Protein AF-A0AAD3YD56-F1 (afdb_monomer)

Structure (mmCIF, N/CA/C/O backbone):
data_AF-A0AAD3YD56-F1
#
_entry.id   AF-A0AAD3YD56-F1
#
loop_
_atom_site.group_PDB
_atom_site.id
_atom_site.type_symbol
_atom_site.label_atom_id
_atom_site.label_alt_id
_atom_site.label_comp_id
_atom_site.label_asym_id
_atom_site.label_entity_id
_atom_site.label_seq_id
_atom_site.pdbx_PDB_ins_code
_atom_site.Cartn_x
_atom_site.Cartn_y
_atom_site.Cartn_z
_atom_site.occupancy
_atom_site.B_iso_or_equiv
_atom_site.auth_seq_id
_atom_site.auth_comp_id
_atom_site.auth_asym_id
_atom_site.auth_atom_id
_atom_site.pdbx_PDB_model_num
ATOM 1 N N . MET A 1 1 ? -29.564 14.381 -12.332 1.00 45.47 1 MET A N 1
ATOM 2 C CA . MET A 1 1 ? -29.810 13.157 -13.102 1.00 45.47 1 MET A CA 1
ATOM 3 C C . MET A 1 1 ? -31.179 12.605 -12.754 1.00 45.47 1 MET A C 1
ATOM 5 O O . MET A 1 1 ? -31.444 12.421 -11.579 1.00 45.47 1 MET A O 1
ATOM 9 N N . SER A 1 2 ? -32.030 12.359 -13.747 1.00 40.69 2 SER A N 1
ATOM 10 C CA . SER A 1 2 ? -33.334 11.713 -13.554 1.00 40.69 2 SER A CA 1
ATOM 11 C C . SER A 1 2 ? -33.190 10.204 -13.751 1.00 40.69 2 SER A C 1
ATOM 13 O O . SER A 1 2 ? -32.619 9.793 -14.760 1.00 40.69 2 SER A O 1
ATOM 15 N N . THR A 1 3 ? -33.679 9.390 -12.820 1.00 43.38 3 THR A N 1
ATOM 16 C CA . THR A 1 3 ? -33.704 7.925 -12.940 1.00 43.38 3 THR A CA 1
ATOM 17 C C . THR A 1 3 ? -35.115 7.419 -13.183 1.00 43.38 3 THR A C 1
ATOM 19 O O . THR A 1 3 ? -36.080 8.052 -12.756 1.00 43.38 3 THR A O 1
ATOM 22 N N . GLY A 1 4 ? -35.240 6.302 -13.899 1.00 49.03 4 GLY A N 1
ATOM 23 C CA . GLY A 1 4 ? -36.523 5.732 -14.308 1.00 49.03 4 GLY A CA 1
ATOM 24 C C . GLY A 1 4 ? -36.733 4.309 -13.798 1.00 49.03 4 GLY A C 1
ATOM 25 O O . GLY A 1 4 ? -35.785 3.632 -13.398 1.00 49.03 4 GLY A O 1
ATOM 26 N N . SER A 1 5 ? -37.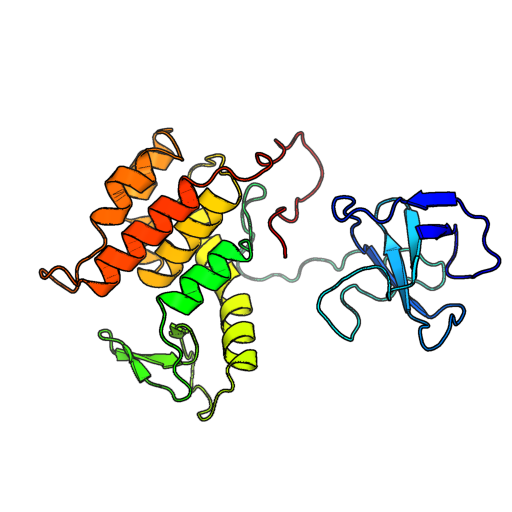983 3.844 -13.834 1.00 51.75 5 SER A N 1
ATOM 27 C CA . SER A 1 5 ? -38.363 2.471 -13.462 1.00 51.75 5 SER A CA 1
ATOM 28 C C . SER A 1 5 ? -37.944 1.406 -14.488 1.00 51.75 5 SER A C 1
ATOM 30 O O . SER A 1 5 ? -38.037 0.213 -14.205 1.00 51.75 5 SER A O 1
ATOM 32 N N . GLY A 1 6 ? -37.465 1.817 -15.667 1.00 50.84 6 GLY A N 1
ATOM 33 C CA . GLY A 1 6 ? -37.013 0.927 -16.738 1.00 50.84 6 GLY A CA 1
ATOM 34 C C . GLY A 1 6 ? -35.920 1.560 -17.608 1.00 50.84 6 GLY A C 1
ATOM 35 O O . GLY A 1 6 ? -35.709 2.772 -17.534 1.00 50.84 6 GLY A O 1
ATOM 36 N N . PRO A 1 7 ? -35.244 0.778 -18.472 1.00 57.72 7 PRO A N 1
ATOM 37 C CA . PRO A 1 7 ? -34.185 1.258 -19.367 1.00 57.72 7 PRO A CA 1
ATOM 38 C C . PRO A 1 7 ? -34.762 1.989 -20.599 1.00 57.72 7 PRO A C 1
ATOM 40 O O . PRO A 1 7 ? -34.418 1.696 -21.746 1.00 57.72 7 PRO A O 1
ATOM 43 N N . SER A 1 8 ? -35.702 2.911 -20.365 1.00 58.38 8 SER A N 1
ATOM 44 C CA . SER A 1 8 ? -36.430 3.653 -21.396 1.00 58.38 8 SER A CA 1
ATOM 45 C C . SER A 1 8 ? -36.615 5.117 -21.017 1.00 58.38 8 SER A C 1
ATOM 47 O O . SER A 1 8 ? -36.942 5.441 -19.874 1.00 58.38 8 SER A O 1
ATOM 49 N N . ILE A 1 9 ? -36.513 6.004 -22.008 1.00 50.06 9 ILE A N 1
ATOM 50 C CA . ILE A 1 9 ? -36.772 7.445 -21.846 1.00 50.06 9 ILE A CA 1
ATOM 51 C C . ILE A 1 9 ? -38.256 7.774 -21.638 1.00 50.06 9 ILE A C 1
ATOM 53 O O . ILE A 1 9 ? -38.591 8.904 -21.297 1.00 50.06 9 ILE A O 1
ATOM 57 N N . LYS A 1 10 ? -39.147 6.796 -21.854 1.00 52.53 10 LYS A N 1
ATOM 58 C CA . LYS A 1 10 ? -40.591 6.910 -21.600 1.00 52.53 10 LYS A CA 1
ATOM 59 C C . LYS A 1 10 ? -40.981 6.460 -20.191 1.00 52.53 10 LYS A C 1
ATOM 61 O O . LYS A 1 10 ? -42.145 6.582 -19.820 1.00 52.53 10 LYS A O 1
ATOM 66 N N . SER A 1 11 ? -40.037 5.907 -19.424 1.00 54.25 11 SER A N 1
ATOM 67 C CA . SER A 1 11 ? -40.289 5.515 -18.038 1.00 54.25 11 SER A CA 1
ATOM 68 C C . SER A 1 11 ? -40.435 6.755 -17.149 1.00 54.25 11 SER A C 1
ATOM 70 O O . SER A 1 11 ? -39.762 7.766 -17.354 1.00 54.25 11 SER A O 1
ATOM 72 N N . GLY A 1 12 ? -41.360 6.700 -16.186 1.00 44.50 12 GLY A N 1
ATOM 73 C CA . GLY A 1 12 ? -41.590 7.803 -15.254 1.00 44.50 12 GLY A CA 1
ATOM 74 C C . GLY A 1 12 ? -40.328 8.106 -14.448 1.00 44.50 12 GLY A C 1
ATOM 75 O O . GLY A 1 12 ? -39.642 7.185 -14.005 1.00 44.50 12 GLY A O 1
ATOM 76 N N . VAL A 1 13 ? -40.019 9.393 -14.264 1.00 44.69 13 VAL A N 1
ATOM 77 C CA . VAL A 1 13 ? -38.886 9.822 -13.436 1.00 44.69 13 VAL A CA 1
ATOM 78 C C . VAL A 1 13 ? -39.184 9.461 -11.982 1.00 44.69 13 VAL A C 1
ATOM 80 O O . VAL A 1 13 ? -40.039 10.071 -11.349 1.00 44.69 13 VAL A O 1
ATOM 83 N N . MET A 1 14 ? -38.477 8.460 -11.469 1.00 42.53 14 MET A N 1
ATOM 84 C CA . MET A 1 14 ? -38.614 7.942 -10.109 1.00 42.53 14 MET A CA 1
ATOM 85 C C . MET A 1 14 ? -37.803 8.766 -9.106 1.00 42.53 14 MET A C 1
ATOM 87 O O . MET A 1 14 ? -38.208 8.917 -7.955 1.00 42.53 14 MET A O 1
ATOM 91 N N . ARG A 1 15 ? -36.654 9.312 -9.529 1.00 46.06 15 ARG A N 1
ATOM 92 C CA . ARG A 1 15 ? -35.781 10.113 -8.662 1.00 46.06 15 ARG A CA 1
ATOM 93 C C . ARG A 1 15 ? -34.968 11.132 -9.446 1.00 46.06 15 ARG A C 1
ATOM 95 O O . ARG A 1 15 ? -34.576 10.876 -10.581 1.00 46.06 15 ARG A O 1
ATOM 102 N N . GLN A 1 16 ? -34.686 12.278 -8.829 1.00 38.91 16 GLN A N 1
ATOM 103 C CA . GLN A 1 16 ? -33.738 13.263 -9.346 1.00 38.91 16 GLN A CA 1
ATOM 104 C C . GLN A 1 16 ? -32.550 13.400 -8.394 1.00 38.91 16 GLN A C 1
ATOM 106 O O . GLN A 1 16 ? -32.701 13.768 -7.235 1.00 38.91 16 GLN A O 1
ATOM 111 N N . TYR A 1 17 ? -31.361 13.116 -8.906 1.00 40.69 17 TYR A N 1
ATOM 112 C CA . TYR A 1 17 ? -30.086 13.320 -8.232 1.00 40.69 17 TYR A CA 1
ATOM 113 C C . TYR A 1 17 ? -29.501 14.681 -8.609 1.00 40.69 17 TYR A C 1
ATOM 115 O O . TYR A 1 17 ? -29.470 15.038 -9.791 1.00 40.69 17 TYR A O 1
ATOM 123 N N . HIS A 1 18 ? -28.993 15.442 -7.645 1.00 35.19 18 HIS A N 1
ATOM 124 C CA . HIS A 1 18 ? -28.161 16.602 -7.958 1.00 35.19 18 HIS A CA 1
ATOM 125 C C . HIS A 1 18 ? -26.806 16.123 -8.493 1.00 35.19 18 HIS A C 1
ATOM 127 O O . HIS A 1 18 ? -26.288 15.105 -8.047 1.00 35.19 18 HIS A O 1
ATOM 133 N N . CYS A 1 19 ? -26.240 16.827 -9.477 1.00 33.72 19 CYS A N 1
ATOM 134 C CA . CYS A 1 19 ? -24.889 16.543 -9.963 1.00 33.72 19 CYS A CA 1
ATOM 135 C C . CYS A 1 19 ? -23.878 17.025 -8.910 1.00 33.72 19 CYS A C 1
ATOM 137 O O . CYS A 1 19 ? -23.319 18.112 -9.019 1.00 33.72 19 CYS A O 1
ATOM 139 N N . ASN A 1 20 ? -23.718 16.251 -7.842 1.00 35.50 20 ASN A N 1
ATOM 140 C CA . ASN A 1 20 ? -22.665 16.406 -6.852 1.00 35.50 20 ASN A CA 1
ATOM 141 C C . ASN A 1 20 ? -21.948 15.055 -6.701 1.00 35.50 20 ASN A C 1
ATOM 143 O O . ASN A 1 20 ? -22.570 13.997 -6.752 1.00 35.50 20 ASN A O 1
ATOM 147 N N . ARG A 1 21 ? -20.615 15.078 -6.581 1.00 34.34 21 ARG A N 1
ATOM 148 C CA . ARG A 1 21 ? -19.740 13.883 -6.597 1.00 34.34 21 ARG A CA 1
ATOM 149 C C . ARG A 1 21 ? -19.843 13.011 -5.332 1.00 34.34 21 ARG A C 1
ATOM 151 O O . ARG A 1 21 ? -18.905 12.314 -4.986 1.00 34.34 21 ARG A O 1
ATOM 158 N N . THR A 1 22 ? -20.945 13.098 -4.596 1.00 37.59 22 THR A N 1
ATOM 159 C CA . THR A 1 22 ? -21.100 12.523 -3.252 1.00 37.59 22 THR A CA 1
ATOM 160 C C . THR A 1 22 ? -22.193 11.463 -3.171 1.00 37.59 22 THR A C 1
ATOM 162 O O . THR A 1 22 ? -22.460 10.958 -2.084 1.00 37.59 22 THR A O 1
ATOM 165 N N . THR A 1 23 ? -22.866 11.167 -4.286 1.00 42.94 23 THR A N 1
ATOM 166 C CA . THR A 1 23 ? -23.923 10.153 -4.338 1.00 42.94 23 THR A CA 1
ATOM 167 C C . THR A 1 23 ? -23.383 8.902 -5.019 1.00 42.94 23 THR A C 1
ATOM 169 O O . THR A 1 23 ? -23.181 8.903 -6.231 1.00 42.94 23 THR A O 1
ATOM 172 N N . GLU A 1 24 ? -23.157 7.847 -4.241 1.00 50.53 24 GLU A N 1
ATOM 173 C CA . GLU A 1 24 ? -22.713 6.544 -4.739 1.00 50.53 24 GLU A CA 1
ATOM 174 C C . GLU A 1 24 ? -23.910 5.618 -4.973 1.00 50.53 24 GLU A C 1
ATOM 176 O O . GLU A 1 24 ? -24.855 5.580 -4.182 1.00 50.53 24 GLU A O 1
ATOM 181 N N . VAL A 1 25 ? -23.869 4.861 -6.069 1.00 48.88 25 VAL A N 1
ATOM 182 C CA . VAL A 1 25 ? -24.879 3.857 -6.424 1.00 48.88 25 VAL A CA 1
ATOM 183 C C . VAL A 1 25 ? -24.178 2.596 -6.921 1.00 48.88 25 VAL A C 1
ATOM 185 O O . VAL A 1 25 ? -23.277 2.664 -7.753 1.00 48.88 25 VAL A O 1
ATOM 188 N N . THR A 1 26 ? -24.572 1.426 -6.416 1.00 58.34 26 THR A N 1
ATOM 189 C CA . THR A 1 26 ? -23.980 0.148 -6.840 1.00 58.34 26 THR A CA 1
ATOM 190 C C . THR A 1 26 ? -24.668 -0.342 -8.101 1.00 58.34 26 THR A C 1
ATOM 192 O O . THR A 1 26 ? -25.890 -0.466 -8.107 1.00 58.34 26 THR A O 1
ATOM 195 N N . VAL A 1 27 ? -23.909 -0.683 -9.142 1.00 58.84 27 VAL A N 1
ATOM 196 C CA . VAL A 1 27 ? -24.455 -1.334 -10.340 1.00 58.84 27 VAL A CA 1
ATOM 197 C C . VAL A 1 27 ? -24.652 -2.824 -10.059 1.00 58.84 27 VAL A C 1
ATOM 199 O O . VAL A 1 27 ? -23.690 -3.552 -9.836 1.00 58.84 27 VAL A O 1
ATOM 202 N N . LEU A 1 28 ? -25.903 -3.280 -10.062 1.00 60.34 28 LEU A N 1
ATOM 203 C CA . LEU A 1 28 ? -26.276 -4.677 -9.831 1.00 60.34 28 LEU A CA 1
ATOM 204 C C . LEU A 1 28 ? -26.190 -5.518 -11.108 1.00 60.34 28 LEU A C 1
ATOM 206 O O . LEU A 1 28 ? -25.762 -6.669 -11.077 1.00 60.34 28 LEU A O 1
ATOM 210 N N . CYS A 1 29 ? -26.635 -4.953 -12.227 1.00 64.94 29 CYS A N 1
ATOM 211 C CA . CYS A 1 29 ? -26.578 -5.575 -13.543 1.00 64.94 29 CYS A CA 1
ATOM 212 C C . CYS A 1 29 ? -26.702 -4.508 -14.634 1.00 64.94 29 CYS A C 1
ATOM 214 O O . CYS A 1 29 ? -27.083 -3.366 -14.367 1.00 64.94 29 CYS A O 1
ATOM 216 N N . GLN A 1 30 ? -26.381 -4.880 -15.869 1.00 76.56 30 GLN A N 1
ATOM 217 C CA . GLN A 1 30 ? -26.380 -3.968 -17.009 1.00 76.56 30 GLN A CA 1
ATOM 218 C C . GLN A 1 30 ? -27.225 -4.493 -18.166 1.00 76.56 30 GLN A C 1
ATOM 220 O O . GLN A 1 30 ? -27.263 -5.692 -18.444 1.00 76.56 30 GLN A O 1
ATOM 225 N N . ILE A 1 31 ? -27.901 -3.586 -18.871 1.00 75.88 31 ILE A N 1
ATOM 226 C CA . ILE A 1 31 ? -28.788 -3.922 -19.988 1.00 75.88 31 ILE A CA 1
ATOM 227 C C . ILE A 1 31 ? -28.716 -2.863 -21.092 1.00 75.88 31 ILE A C 1
ATOM 229 O O . ILE A 1 31 ? -28.420 -1.695 -20.845 1.00 75.88 31 ILE A O 1
ATOM 233 N N . LYS A 1 32 ? -28.971 -3.262 -22.343 1.00 80.50 32 LYS A N 1
ATOM 234 C CA . LYS A 1 32 ? -29.133 -2.313 -23.454 1.00 80.50 32 LYS A CA 1
ATOM 235 C C . LYS A 1 32 ? -30.585 -1.842 -23.523 1.00 80.50 32 LYS A C 1
ATOM 237 O O . LYS A 1 32 ? -31.488 -2.670 -23.501 1.00 80.50 32 LYS A O 1
ATOM 242 N N . GLY A 1 33 ? -30.793 -0.535 -23.648 1.00 71.38 33 GLY A N 1
ATOM 243 C CA . GLY A 1 33 ? -32.121 0.089 -23.669 1.00 71.38 33 GLY A CA 1
ATOM 244 C C . GLY A 1 33 ? -32.267 1.153 -24.754 1.00 71.38 33 GLY A C 1
ATOM 245 O O . GLY A 1 33 ? -31.582 1.105 -25.785 1.00 71.38 33 GLY A O 1
ATOM 246 N N . ASP A 1 34 ? -33.149 2.125 -24.508 1.00 65.38 34 ASP A N 1
ATOM 247 C CA . ASP A 1 34 ? -33.322 3.286 -25.388 1.00 65.38 34 ASP A CA 1
ATOM 248 C C . ASP A 1 34 ? -32.000 4.049 -25.566 1.00 65.38 34 ASP A C 1
ATOM 250 O O . ASP A 1 34 ? -31.169 4.132 -24.656 1.00 65.38 34 ASP A O 1
ATOM 254 N N . THR A 1 35 ? -31.804 4.608 -26.759 1.00 60.19 35 THR A N 1
ATOM 255 C CA . THR A 1 35 ? -30.587 5.342 -27.116 1.00 60.19 35 THR A CA 1
ATOM 256 C C . THR A 1 35 ? -30.725 6.822 -26.778 1.00 60.19 35 THR A C 1
ATOM 258 O O . THR A 1 35 ? -31.661 7.471 -27.241 1.00 60.19 35 THR A O 1
ATOM 261 N N . ILE A 1 36 ? -29.749 7.386 -26.060 1.00 51.53 36 ILE A N 1
ATOM 262 C CA . ILE A 1 36 ? -29.615 8.838 -25.865 1.00 51.53 36 ILE A CA 1
ATOM 263 C C . ILE A 1 36 ? -28.252 9.280 -26.410 1.00 51.53 36 ILE A C 1
ATOM 265 O O . ILE A 1 36 ? -27.201 8.959 -25.848 1.00 51.53 36 ILE A O 1
ATOM 269 N N . GLY A 1 37 ? -28.250 10.017 -27.523 1.00 63.72 37 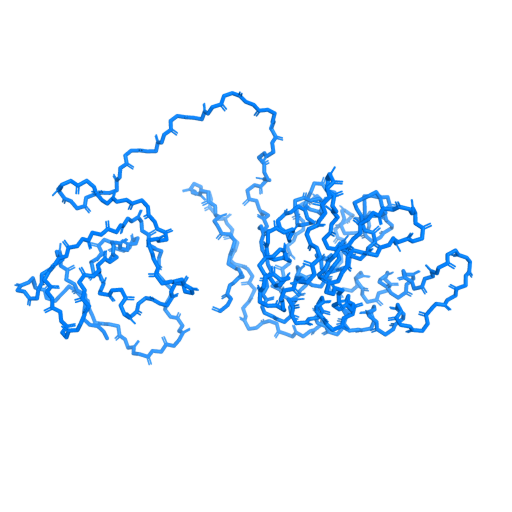GLY A N 1
ATOM 270 C CA . GLY A 1 37 ? -27.017 10.342 -28.247 1.00 63.72 37 GLY A CA 1
ATOM 271 C C . GLY A 1 37 ? -26.351 9.075 -28.798 1.00 63.72 37 GLY A C 1
ATOM 272 O O . GLY A 1 3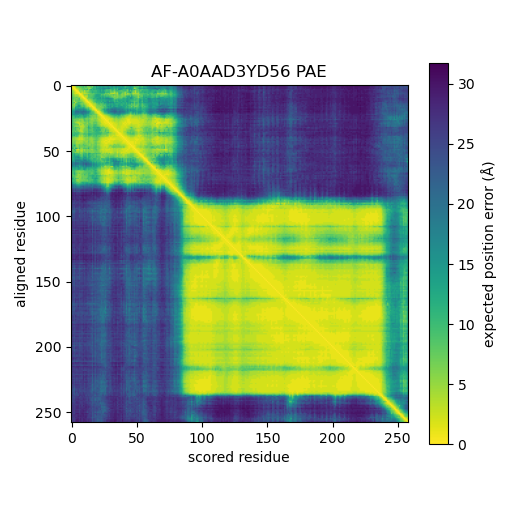7 ? -26.979 8.327 -29.536 1.00 63.72 37 GLY A O 1
ATOM 273 N N . SER A 1 38 ? -25.094 8.813 -28.428 1.00 56.03 38 SER A N 1
ATOM 274 C CA . SER A 1 38 ? -24.364 7.584 -28.791 1.00 56.03 38 SER A CA 1
ATOM 275 C C . SER A 1 38 ? -24.465 6.458 -27.747 1.00 56.03 38 SER A C 1
ATOM 277 O O . SER A 1 38 ? -23.889 5.388 -27.940 1.00 56.03 38 SER A O 1
ATOM 279 N N . TRP A 1 39 ? -25.185 6.672 -26.641 1.00 51.56 39 TRP A N 1
ATOM 280 C CA . TRP A 1 39 ? -25.180 5.776 -25.483 1.00 51.56 39 TRP A CA 1
ATOM 281 C C . TRP A 1 39 ? -26.445 4.919 -25.423 1.00 51.56 39 TRP A C 1
ATOM 283 O O . TRP A 1 39 ? -27.556 5.435 -25.534 1.00 51.56 39 TRP A O 1
ATOM 293 N N . ARG A 1 40 ? -26.267 3.605 -25.230 1.00 73.50 40 ARG A N 1
ATOM 294 C CA . ARG A 1 40 ? -27.356 2.604 -25.142 1.00 73.50 40 ARG A CA 1
ATOM 295 C C . ARG A 1 40 ? -27.264 1.689 -23.922 1.00 73.50 40 ARG A C 1
ATOM 297 O O . ARG A 1 40 ? -28.098 0.800 -23.779 1.00 73.50 40 ARG A O 1
ATOM 304 N N . LEU A 1 41 ? -26.228 1.855 -23.102 1.00 68.44 41 LEU A N 1
ATOM 305 C CA . LEU A 1 41 ? -25.979 1.044 -21.914 1.00 68.44 41 LEU A CA 1
ATOM 306 C C . LEU A 1 41 ? -26.710 1.658 -20.719 1.00 68.44 41 LEU A C 1
ATOM 308 O O . LEU A 1 41 ? -26.590 2.861 -20.486 1.00 68.44 41 LEU A O 1
ATOM 312 N N . TRP A 1 42 ? -27.453 0.833 -19.990 1.00 63.75 42 TRP A N 1
ATOM 313 C CA . TRP A 1 42 ? -28.188 1.205 -18.789 1.00 63.75 42 TRP A CA 1
ATOM 314 C C . TRP A 1 42 ? -27.749 0.322 -17.621 1.00 63.75 42 TRP A C 1
ATOM 316 O O . TRP A 1 42 ? -27.676 -0.901 -17.751 1.00 63.75 42 TRP A O 1
ATOM 326 N N . ASP A 1 43 ? -27.490 0.956 -16.486 1.00 64.75 43 ASP A N 1
ATOM 327 C CA . ASP A 1 43 ? -27.105 0.348 -15.221 1.00 64.75 43 ASP A CA 1
ATOM 328 C C . ASP A 1 43 ? -28.336 0.214 -14.327 1.00 64.75 43 ASP A C 1
ATOM 330 O O . ASP A 1 43 ? -29.036 1.199 -14.075 1.00 64.75 43 ASP A O 1
ATOM 334 N N . ARG A 1 44 ? -28.607 -1.000 -13.839 1.00 64.44 44 ARG A N 1
ATOM 335 C CA . ARG A 1 44 ? -29.571 -1.228 -12.761 1.00 64.44 44 ARG A CA 1
ATOM 336 C C . ARG A 1 44 ? -28.860 -0.993 -11.442 1.00 64.44 44 ARG A C 1
ATOM 338 O O . ARG A 1 44 ? -27.937 -1.734 -11.112 1.00 64.44 44 ARG A O 1
ATOM 345 N N . THR A 1 45 ? -29.286 0.003 -10.685 1.00 58.09 45 THR A N 1
ATOM 346 C CA . THR A 1 45 ? -28.637 0.377 -9.432 1.00 58.09 45 THR A CA 1
ATOM 347 C C . THR A 1 45 ? -29.297 -0.271 -8.212 1.00 58.09 45 THR A C 1
ATOM 349 O O . THR A 1 45 ? -30.438 -0.740 -8.271 1.00 58.09 45 THR A O 1
ATOM 352 N N . SER A 1 46 ? -28.565 -0.342 -7.096 1.00 57.81 46 SER A N 1
ATOM 353 C CA . SER A 1 46 ? -29.010 -0.960 -5.833 1.00 57.81 46 SER A CA 1
ATOM 354 C C . SER A 1 46 ? -30.244 -0.310 -5.204 1.00 57.81 46 SER A C 1
ATOM 356 O O . SER A 1 46 ? -30.953 -0.952 -4.435 1.00 57.81 46 SER A O 1
ATOM 358 N N . ASP A 1 47 ? -30.551 0.926 -5.582 1.00 49.34 47 ASP A N 1
ATOM 359 C CA . ASP A 1 47 ? -31.766 1.666 -5.223 1.00 49.34 47 ASP A CA 1
ATOM 360 C C . ASP A 1 47 ? -32.990 1.302 -6.093 1.00 49.34 47 ASP A C 1
ATOM 362 O O . ASP A 1 47 ? -34.041 1.936 -5.996 1.00 49.34 47 ASP A O 1
ATOM 366 N N . GLY A 1 48 ? -32.864 0.301 -6.967 1.00 53.16 48 GLY A N 1
ATOM 367 C CA . GLY A 1 48 ? -33.944 -0.178 -7.825 1.00 53.16 48 GLY A CA 1
ATOM 368 C C . GLY A 1 48 ? -34.189 0.665 -9.078 1.00 53.16 48 GLY A C 1
ATOM 369 O O . GLY A 1 48 ? -35.170 0.414 -9.779 1.00 53.16 48 GLY A O 1
ATOM 370 N N . CYS A 1 49 ? -33.316 1.625 -9.382 1.00 53.22 49 CYS A N 1
ATOM 371 C CA . CYS A 1 49 ? -33.444 2.518 -10.530 1.00 53.22 49 CYS A CA 1
ATOM 372 C C . CYS A 1 49 ? -32.627 2.058 -11.749 1.00 53.22 49 CYS A C 1
ATOM 374 O O . CYS A 1 49 ? -31.657 1.315 -11.620 1.00 53.22 49 CYS A O 1
ATOM 376 N N . PHE A 1 50 ? -32.998 2.534 -12.944 1.00 54.22 50 PHE A N 1
ATOM 377 C CA . PHE A 1 50 ? -32.138 2.460 -14.129 1.00 54.22 50 PHE A CA 1
ATOM 378 C C . PHE A 1 50 ? -31.492 3.809 -14.440 1.00 54.22 50 PHE A C 1
ATOM 380 O O . PHE A 1 50 ? -32.145 4.860 -14.424 1.00 54.22 50 PHE A O 1
ATOM 387 N N . VAL A 1 51 ? -30.200 3.754 -14.753 1.00 60.41 51 VAL A N 1
ATOM 388 C CA . VAL A 1 51 ? -29.311 4.903 -14.927 1.00 60.41 51 VAL A CA 1
ATOM 389 C C . VAL A 1 51 ? -28.548 4.728 -16.238 1.00 60.41 51 VAL A C 1
ATOM 391 O O . VAL A 1 51 ? -28.025 3.657 -16.511 1.00 60.41 51 VAL A O 1
ATOM 394 N N . LEU A 1 52 ? -28.505 5.739 -17.105 1.00 54.59 52 LEU A N 1
ATOM 395 C CA . LEU A 1 52 ? -27.778 5.624 -18.374 1.00 54.59 52 LEU A CA 1
ATOM 396 C C . LEU A 1 52 ? -26.261 5.651 -18.106 1.00 54.59 52 LEU A C 1
ATOM 398 O O . LEU A 1 52 ? -25.772 6.591 -17.480 1.00 54.59 52 LEU A O 1
ATOM 402 N N . GLY A 1 53 ? -25.514 4.674 -18.622 1.00 52.12 53 GLY A N 1
ATOM 403 C CA . GLY A 1 53 ? -24.126 4.396 -18.220 1.00 52.12 53 GLY A CA 1
ATOM 404 C C . GLY A 1 53 ? -23.088 5.465 -18.553 1.00 52.12 53 GLY A C 1
ATOM 405 O O . GLY A 1 53 ? -21.950 5.376 -18.119 1.00 52.12 53 GLY A O 1
ATOM 406 N N . ARG A 1 54 ? -23.470 6.536 -19.260 1.00 52.53 54 ARG A N 1
ATOM 407 C CA . ARG A 1 54 ? -22.640 7.749 -19.371 1.00 52.53 54 ARG A CA 1
ATOM 408 C C . ARG A 1 54 ? -22.522 8.503 -18.039 1.00 52.53 54 ARG A C 1
ATOM 410 O O . ARG A 1 54 ? -21.589 9.275 -17.848 1.00 52.53 54 ARG A O 1
ATOM 417 N N . TRP A 1 55 ? -23.508 8.347 -17.162 1.00 49.44 55 TRP A N 1
ATOM 418 C CA . TRP A 1 55 ? -23.622 9.099 -15.914 1.00 49.44 55 TRP A CA 1
ATOM 419 C C . TRP A 1 55 ? -23.186 8.298 -14.687 1.00 49.44 55 TRP A C 1
ATOM 421 O O . TRP A 1 55 ? -23.080 8.871 -13.606 1.00 49.44 55 TRP A O 1
ATOM 431 N N . VAL A 1 56 ? -22.916 7.003 -14.860 1.00 51.78 56 VAL A N 1
ATOM 432 C CA . VAL A 1 56 ? -22.257 6.158 -13.865 1.00 51.78 56 VAL A CA 1
ATOM 433 C C . VAL A 1 56 ? -20.800 6.030 -14.292 1.00 51.78 56 VAL A C 1
ATOM 435 O O . VAL A 1 56 ? -20.490 5.420 -15.313 1.00 51.78 56 VAL A O 1
ATOM 438 N N . ILE A 1 57 ? -19.896 6.665 -13.551 1.00 49.41 57 ILE A N 1
ATOM 439 C CA . ILE A 1 57 ? -18.463 6.624 -13.849 1.00 49.41 57 ILE A CA 1
ATOM 440 C C . ILE A 1 57 ? -17.934 5.284 -13.331 1.00 49.41 57 ILE A C 1
ATOM 442 O O . ILE A 1 57 ? -17.716 5.121 -12.140 1.00 49.41 57 ILE A O 1
ATOM 446 N N . THR A 1 58 ? -17.773 4.302 -14.218 1.00 45.38 58 THR A N 1
ATOM 447 C CA . THR A 1 58 ? -17.326 2.940 -13.859 1.00 45.38 58 THR A CA 1
ATOM 448 C C . THR A 1 58 ? -15.841 2.688 -14.141 1.00 45.38 58 THR A C 1
ATOM 450 O O . THR A 1 58 ? -15.349 1.580 -13.938 1.00 45.38 58 THR A O 1
ATOM 453 N N . GLY A 1 59 ? -15.125 3.690 -14.667 1.00 41.81 59 GLY A N 1
ATOM 454 C CA . GLY A 1 59 ? -13.695 3.602 -14.994 1.00 41.81 59 GLY A CA 1
ATOM 455 C C . GLY A 1 59 ? -13.336 2.649 -16.147 1.00 41.81 59 GLY A C 1
ATOM 456 O O . GLY A 1 59 ? -12.158 2.472 -16.439 1.00 41.81 59 GLY A O 1
ATOM 457 N N . LYS A 1 60 ? -14.317 2.031 -16.824 1.00 41.66 60 LYS A N 1
ATOM 458 C CA . LYS A 1 60 ? -14.115 1.060 -17.917 1.00 41.66 60 LYS A CA 1
ATOM 459 C C . LYS A 1 60 ? -15.018 1.386 -19.114 1.00 41.66 60 LYS A C 1
ATOM 461 O O . LYS A 1 60 ? -16.112 1.911 -18.951 1.00 41.66 60 LYS A O 1
ATOM 466 N N . THR A 1 61 ? -14.595 1.038 -20.332 1.00 43.25 61 THR A N 1
ATOM 467 C CA . THR A 1 61 ? -15.373 1.246 -21.578 1.00 43.25 61 THR A CA 1
ATOM 468 C C . THR A 1 61 ? -16.318 0.080 -21.923 1.00 43.25 61 THR A C 1
ATOM 470 O O . THR A 1 61 ? -16.855 0.024 -23.030 1.00 43.25 61 THR A O 1
ATOM 473 N N . GLY A 1 62 ? -16.545 -0.850 -20.987 1.00 49.97 62 GLY A N 1
ATOM 474 C CA . GLY A 1 62 ? -17.329 -2.075 -21.184 1.00 49.97 62 GLY A CA 1
ATOM 475 C C . GLY A 1 62 ? -18.224 -2.427 -19.994 1.00 49.97 62 GLY A C 1
ATOM 476 O O . GLY A 1 62 ? -18.361 -1.647 -19.054 1.00 49.97 62 GLY A O 1
ATOM 477 N N . PHE A 1 63 ? -18.847 -3.608 -20.043 1.00 51.94 63 PHE A N 1
ATOM 478 C CA . PHE A 1 63 ? -19.677 -4.103 -18.945 1.00 51.94 63 PHE A CA 1
ATOM 479 C C . PHE A 1 63 ? -18.830 -4.302 -17.680 1.00 51.94 63 PHE A C 1
ATOM 481 O O . PHE A 1 63 ? -17.786 -4.952 -17.721 1.00 51.94 63 PHE A O 1
ATOM 488 N N . VAL A 1 64 ? -19.282 -3.739 -16.564 1.00 59.06 64 VAL A N 1
ATOM 489 C CA . VAL A 1 64 ? -18.652 -3.849 -15.238 1.00 59.06 64 VAL A CA 1
ATOM 490 C C . VAL A 1 64 ? -19.484 -4.681 -14.262 1.00 59.06 64 VAL A C 1
ATOM 492 O O . VAL A 1 64 ? -19.032 -4.968 -13.159 1.00 59.06 64 VAL A O 1
ATOM 495 N N . ALA A 1 65 ? -20.684 -5.084 -14.683 1.00 61.72 65 ALA A N 1
ATOM 496 C CA . ALA A 1 65 ? -21.608 -5.944 -13.960 1.00 61.72 65 ALA A CA 1
ATOM 497 C C . ALA A 1 65 ? -22.194 -6.997 -14.925 1.00 61.72 65 ALA A C 1
ATOM 499 O O . ALA A 1 65 ? -22.171 -6.792 -16.145 1.00 61.72 65 ALA A O 1
ATOM 500 N N . PRO A 1 66 ? -22.712 -8.132 -14.419 1.00 72.12 66 PRO A N 1
ATOM 501 C CA . PRO A 1 66 ? -23.368 -9.130 -15.260 1.00 72.12 66 PRO A CA 1
ATOM 502 C C . PRO A 1 66 ? -24.563 -8.542 -16.024 1.00 72.12 66 PRO A C 1
ATOM 504 O O . PRO A 1 66 ? -25.155 -7.534 -15.626 1.00 72.12 66 PRO A O 1
ATOM 507 N N . LEU A 1 67 ? -24.942 -9.190 -17.128 1.00 76.62 67 LEU A N 1
ATOM 508 C CA . LEU A 1 67 ? -26.144 -8.813 -17.871 1.00 76.62 67 LEU A CA 1
ATOM 509 C C . LEU A 1 67 ? -27.387 -9.039 -17.005 1.00 76.62 67 LEU A C 1
ATOM 511 O O . LEU A 1 67 ? -27.502 -10.080 -16.359 1.00 76.62 67 LEU A O 1
ATOM 515 N N . CYS A 1 68 ? -28.315 -8.081 -17.006 1.00 75.19 68 CYS A N 1
ATOM 516 C CA . CYS A 1 68 ? -29.618 -8.292 -16.379 1.00 75.19 68 CYS A CA 1
ATOM 517 C C . CYS A 1 68 ? -30.376 -9.427 -17.090 1.00 75.19 68 CYS A C 1
ATOM 519 O O . CYS A 1 68 ? -30.232 -9.626 -18.300 1.00 75.19 68 CYS A O 1
ATOM 521 N N . ASN A 1 69 ? -31.236 -10.122 -16.346 1.00 79.75 69 ASN A N 1
ATOM 522 C CA . ASN A 1 69 ? -32.265 -10.996 -16.898 1.00 79.75 69 ASN A CA 1
ATOM 523 C C . ASN A 1 69 ? -33.187 -10.205 -17.846 1.00 79.75 69 ASN A C 1
ATOM 525 O O . ASN A 1 69 ? -33.220 -8.971 -17.833 1.00 79.75 69 ASN A O 1
ATOM 529 N N . ALA A 1 70 ? -33.982 -10.913 -18.652 1.00 75.44 70 ALA A N 1
ATOM 530 C CA . ALA A 1 70 ? -34.890 -10.292 -19.622 1.00 75.44 70 ALA A CA 1
ATOM 531 C C . ALA A 1 70 ? -35.927 -9.339 -18.987 1.00 75.44 70 ALA A C 1
ATOM 533 O O . ALA A 1 70 ? -36.406 -8.424 -19.651 1.00 75.44 70 ALA A O 1
ATOM 534 N N . ASP A 1 71 ? -36.247 -9.531 -17.706 1.00 74.88 71 ASP A N 1
ATOM 535 C CA . ASP A 1 71 ? -37.148 -8.684 -16.915 1.00 74.88 71 ASP A CA 1
ATOM 536 C C . ASP A 1 71 ? -36.442 -7.488 -16.238 1.00 74.88 71 ASP A C 1
ATOM 538 O O . ASP A 1 71 ? -37.072 -6.706 -15.526 1.00 74.88 71 ASP A O 1
ATOM 542 N N . GLY A 1 72 ? -35.134 -7.322 -16.457 1.00 61.66 72 GLY A N 1
ATOM 543 C CA . GLY A 1 72 ? -34.334 -6.247 -15.875 1.00 61.66 72 GLY A CA 1
ATOM 544 C C . GLY A 1 72 ? -33.856 -6.508 -14.444 1.00 61.66 72 GLY A C 1
ATOM 545 O O . GLY A 1 72 ? -33.301 -5.595 -13.827 1.00 61.66 72 GLY A O 1
ATOM 546 N N . THR A 1 73 ? -34.053 -7.717 -13.909 1.00 71.12 73 THR A N 1
ATOM 547 C CA . THR A 1 73 ? -33.521 -8.123 -12.600 1.00 71.12 73 THR A CA 1
ATOM 548 C C . THR A 1 73 ? -32.091 -8.671 -12.708 1.00 71.12 73 THR A C 1
ATOM 550 O O . THR A 1 73 ? -31.689 -9.144 -13.774 1.00 71.12 73 THR A O 1
ATOM 553 N N . PRO A 1 74 ? -31.282 -8.621 -11.636 1.00 68.06 74 PRO A N 1
ATOM 554 C CA . PRO A 1 74 ? -29.972 -9.267 -11.624 1.00 68.06 74 PRO A CA 1
ATOM 555 C C . PRO A 1 74 ? -30.093 -10.799 -11.730 1.00 68.06 74 PRO A C 1
ATOM 557 O O . PRO A 1 74 ? -31.019 -11.375 -11.150 1.00 68.06 74 PRO A O 1
ATOM 560 N N . PRO A 1 75 ? -29.170 -11.486 -12.426 1.00 70.81 75 PRO A N 1
ATOM 561 C CA . PRO A 1 75 ? -29.145 -12.945 -12.454 1.00 70.81 75 PRO A CA 1
ATOM 562 C C . PRO A 1 75 ? -28.869 -13.512 -11.056 1.00 70.81 75 PRO A C 1
ATOM 564 O O . PRO A 1 75 ? -28.180 -12.890 -10.244 1.00 70.81 75 PRO A O 1
ATOM 567 N N . ALA A 1 76 ? -29.406 -14.702 -10.772 1.00 66.31 76 ALA A N 1
ATOM 568 C CA . ALA A 1 76 ? -29.156 -15.383 -9.505 1.00 66.31 76 ALA A CA 1
ATOM 569 C C . ALA A 1 76 ? -27.642 -15.610 -9.304 1.00 66.31 76 ALA A C 1
ATOM 571 O O . ALA A 1 76 ? -26.950 -15.960 -10.267 1.00 66.31 76 ALA A O 1
ATOM 572 N N . PRO A 1 77 ? -27.108 -15.422 -8.083 1.00 50.25 77 PRO A N 1
ATOM 573 C CA . PRO A 1 77 ? -25.691 -15.633 -7.823 1.00 50.25 77 PRO A CA 1
ATOM 574 C C . PRO A 1 77 ? -25.305 -17.085 -8.124 1.00 50.25 77 PRO A C 1
ATOM 576 O O . PRO A 1 77 ? -25.982 -18.019 -7.692 1.00 50.25 77 PRO A O 1
ATOM 579 N N . ALA A 1 78 ? -24.222 -17.276 -8.881 1.00 44.09 78 ALA A N 1
ATOM 580 C CA . ALA A 1 78 ? -23.711 -18.609 -9.181 1.00 44.09 78 ALA A CA 1
ATOM 581 C C . ALA A 1 78 ? -23.294 -19.323 -7.878 1.00 44.09 78 ALA A C 1
ATOM 583 O O . ALA A 1 78 ? -22.709 -18.678 -7.000 1.00 44.09 78 ALA A O 1
ATOM 584 N N . PRO A 1 79 ? -23.565 -20.634 -7.730 1.00 40.53 79 PRO A N 1
ATOM 585 C CA . PRO A 1 79 ? -23.084 -21.389 -6.581 1.00 40.53 79 PRO A CA 1
ATOM 586 C C . PRO A 1 79 ? -21.545 -21.372 -6.544 1.00 40.53 79 PRO A C 1
ATOM 588 O O . PRO A 1 79 ? -20.906 -21.413 -7.600 1.00 40.53 79 PRO A O 1
ATOM 591 N N . PRO A 1 80 ? -20.929 -21.304 -5.352 1.00 36.78 80 PRO A N 1
ATOM 592 C CA . PRO A 1 80 ? -19.479 -21.240 -5.240 1.00 36.78 80 PRO A CA 1
ATOM 593 C C . PRO A 1 80 ? -18.837 -22.544 -5.732 1.00 36.78 80 PRO A C 1
ATOM 595 O O . PRO A 1 80 ? -19.253 -23.640 -5.353 1.00 36.78 80 PRO A O 1
ATOM 598 N N . ALA A 1 81 ? -17.807 -22.425 -6.572 1.00 33.81 81 ALA A N 1
ATOM 599 C CA . ALA A 1 81 ? -16.954 -23.550 -6.944 1.00 33.81 81 ALA A CA 1
ATOM 600 C C . ALA A 1 81 ? -16.115 -24.006 -5.730 1.00 33.81 81 ALA A C 1
ATOM 602 O O . ALA A 1 81 ? -15.695 -23.161 -4.936 1.00 33.81 81 ALA A O 1
ATOM 603 N N . PRO A 1 82 ? -15.831 -25.311 -5.567 1.00 34.59 82 PRO A N 1
ATOM 604 C CA . PRO A 1 82 ? -15.015 -25.790 -4.460 1.00 34.59 82 PRO A CA 1
ATOM 605 C C . PRO A 1 82 ? -13.525 -25.554 -4.761 1.00 34.59 82 PRO A C 1
ATOM 607 O O . PRO A 1 82 ? -12.970 -26.143 -5.686 1.00 34.59 82 PRO A O 1
ATOM 610 N N . GLY A 1 83 ? -12.870 -24.695 -3.978 1.00 32.09 83 GLY A N 1
ATOM 611 C CA . GLY A 1 83 ? -11.435 -24.417 -4.077 1.00 32.09 83 GLY A CA 1
ATOM 612 C C . GLY A 1 83 ? -10.960 -23.505 -2.943 1.00 32.09 83 GLY A C 1
ATOM 613 O O . GLY A 1 83 ? -11.710 -22.643 -2.502 1.00 32.09 83 GLY A O 1
ATOM 614 N N . HIS A 1 84 ? -9.747 -23.763 -2.447 1.00 32.62 84 HIS A N 1
ATOM 615 C CA . HIS A 1 84 ? -9.096 -23.211 -1.248 1.00 32.62 84 HIS A CA 1
ATOM 616 C C . HIS A 1 84 ? -9.539 -21.800 -0.818 1.00 32.62 84 HIS A C 1
ATOM 618 O O . HIS A 1 84 ? -9.523 -20.846 -1.592 1.00 32.62 84 HIS A O 1
ATOM 624 N N . SER A 1 85 ? -9.921 -21.683 0.455 1.00 38.19 85 SER A N 1
ATOM 625 C CA . SER A 1 85 ? -10.524 -20.503 1.072 1.00 38.19 85 SER A CA 1
ATOM 626 C C . SER A 1 85 ? -9.596 -19.279 1.079 1.00 38.19 85 SER A C 1
ATOM 628 O O . SER A 1 85 ? -8.917 -19.011 2.066 1.00 38.19 85 SER A O 1
ATOM 630 N N . HIS A 1 86 ? -9.652 -18.489 0.007 1.00 36.75 86 HIS A N 1
ATOM 631 C CA . HIS A 1 86 ? -9.283 -17.069 -0.034 1.00 36.75 86 HIS A CA 1
ATOM 632 C C . HIS A 1 86 ? -10.525 -16.184 0.168 1.00 36.75 86 HIS A C 1
ATOM 634 O O . HIS A 1 86 ? -10.782 -15.236 -0.577 1.00 36.75 86 HIS A O 1
ATOM 640 N N . HIS A 1 87 ? -11.353 -16.504 1.162 1.00 43.44 87 HIS A N 1
ATOM 641 C CA . HIS A 1 87 ? -12.438 -15.613 1.559 1.00 43.44 87 HIS A CA 1
ATOM 642 C C . HIS A 1 87 ? -11.866 -14.561 2.510 1.00 43.44 87 HIS A C 1
ATOM 644 O O . HIS A 1 87 ? -11.730 -14.817 3.703 1.00 43.44 87 HIS A O 1
ATOM 650 N N . MET A 1 88 ? -11.494 -13.391 1.972 1.00 54.34 88 MET A N 1
ATOM 651 C CA . MET A 1 88 ? -11.145 -12.223 2.792 1.00 54.34 88 MET A CA 1
ATOM 652 C C . MET A 1 88 ? -12.255 -11.965 3.811 1.00 54.34 88 MET A C 1
ATOM 654 O O . MET A 1 88 ? -13.442 -12.023 3.474 1.00 54.34 88 MET A O 1
ATOM 658 N N . ALA A 1 89 ? -11.860 -11.705 5.055 1.00 54.53 89 ALA A N 1
ATOM 659 C CA . ALA A 1 89 ? -12.803 -11.515 6.138 1.00 54.53 89 ALA A CA 1
ATOM 660 C C . ALA A 1 89 ? -13.708 -10.285 5.874 1.00 54.53 89 ALA A C 1
ATOM 662 O O . ALA A 1 89 ? -13.248 -9.304 5.288 1.00 54.53 89 ALA A O 1
ATOM 663 N N . PRO A 1 90 ? -14.990 -10.302 6.291 1.00 57.25 90 PRO A N 1
ATOM 664 C CA . PRO A 1 90 ? -15.993 -9.323 5.845 1.00 57.25 90 PRO A CA 1
ATOM 665 C C . PRO A 1 90 ? -15.718 -7.870 6.240 1.00 57.25 90 PRO A C 1
ATOM 667 O O . PRO A 1 90 ? -16.344 -6.970 5.707 1.00 57.25 90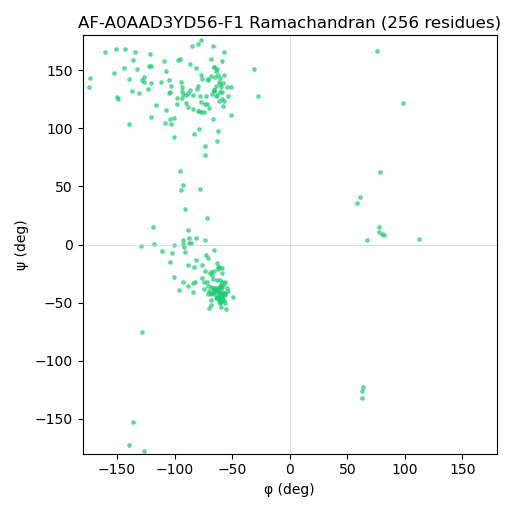 PRO A O 1
ATOM 670 N N . TRP A 1 91 ? -14.823 -7.629 7.191 1.00 65.62 91 TRP A N 1
ATOM 671 C CA . TRP A 1 91 ? -14.479 -6.297 7.695 1.00 65.62 91 TRP A CA 1
ATOM 672 C C . TRP A 1 91 ? -13.391 -5.609 6.861 1.00 65.62 91 TRP A C 1
ATOM 674 O O . TRP A 1 91 ? -12.961 -4.509 7.190 1.00 65.62 91 TRP A O 1
ATOM 684 N N . CYS A 1 92 ? -12.921 -6.271 5.806 1.00 71.50 92 CYS A N 1
ATOM 685 C CA . CYS A 1 92 ? -11.627 -5.990 5.234 1.00 71.50 92 CYS A CA 1
ATOM 686 C C . CYS A 1 92 ? -11.666 -5.565 3.778 1.00 71.50 92 CYS A C 1
ATOM 688 O O . CYS A 1 92 ? -12.376 -6.138 2.945 1.00 71.50 92 CYS A O 1
ATOM 690 N N . CYS A 1 93 ? -10.845 -4.571 3.463 1.00 78.12 93 CYS A N 1
ATOM 691 C CA . CYS A 1 93 ? -10.927 -3.868 2.202 1.00 78.12 93 CYS A CA 1
ATOM 692 C C . CYS A 1 93 ? -9.998 -4.443 1.158 1.00 78.12 93 CYS A C 1
ATOM 694 O O . CYS A 1 93 ? -8.807 -4.563 1.379 1.00 78.12 93 CYS A O 1
ATOM 696 N N . LYS A 1 94 ? -10.547 -4.792 -0.008 1.00 76.88 94 LYS A N 1
ATOM 697 C CA . LYS A 1 94 ? -9.768 -5.372 -1.111 1.00 76.88 94 LYS A CA 1
ATOM 698 C C . LYS A 1 94 ? -8.888 -4.353 -1.835 1.00 76.88 94 LYS A C 1
ATOM 700 O O . LYS A 1 94 ? -7.948 -4.745 -2.506 1.00 76.88 94 LYS A O 1
ATOM 705 N N . GLY A 1 95 ? -9.232 -3.071 -1.752 1.00 81.75 95 GLY A N 1
ATOM 706 C CA . GLY A 1 95 ? -8.572 -1.991 -2.478 1.00 81.75 95 GLY A CA 1
ATOM 707 C C . GLY A 1 95 ? -8.107 -0.870 -1.559 1.00 81.75 95 GLY A C 1
ATOM 708 O O . GLY A 1 95 ? -8.269 -0.935 -0.340 1.00 81.75 95 GLY A O 1
ATOM 709 N N . ILE A 1 96 ? -7.546 0.164 -2.177 1.00 82.69 96 ILE A N 1
ATOM 710 C CA . ILE A 1 96 ? -7.082 1.402 -1.544 1.00 82.69 96 ILE A CA 1
ATOM 711 C C . ILE A 1 96 ? -7.560 2.598 -2.374 1.00 82.69 96 ILE A C 1
ATOM 713 O O . ILE A 1 96 ? -7.994 2.430 -3.511 1.00 82.69 96 ILE A O 1
ATOM 717 N N . ASN A 1 97 ? -7.482 3.802 -1.812 1.00 78.75 97 ASN A N 1
ATOM 718 C CA . ASN A 1 97 ? -7.803 5.030 -2.539 1.00 78.75 97 ASN A CA 1
ATOM 719 C C . ASN A 1 97 ? -6.650 5.500 -3.454 1.00 78.75 97 ASN A C 1
ATOM 721 O O . ASN A 1 97 ? -5.528 4.993 -3.396 1.00 78.75 97 ASN A O 1
ATOM 725 N N . ASP A 1 98 ? -6.923 6.528 -4.256 1.00 82.00 98 ASP A N 1
ATOM 726 C CA . ASP A 1 98 ? -5.993 7.100 -5.243 1.00 82.00 98 ASP A CA 1
ATOM 727 C C . ASP A 1 98 ? -4.708 7.624 -4.626 1.00 82.00 98 ASP A C 1
ATOM 729 O O . ASP A 1 98 ? -3.639 7.509 -5.221 1.00 82.00 98 ASP A O 1
ATOM 733 N N . ALA A 1 99 ? -4.795 8.171 -3.413 1.00 83.19 99 ALA A N 1
ATOM 734 C CA . ALA A 1 99 ? -3.627 8.635 -2.683 1.00 83.19 99 ALA A CA 1
ATOM 735 C C . ALA A 1 99 ? -2.674 7.471 -2.360 1.00 83.19 99 ALA A C 1
ATOM 737 O O . ALA A 1 99 ? -1.461 7.619 -2.497 1.00 83.19 99 ALA A O 1
ATOM 738 N N . GLY A 1 100 ? -3.212 6.298 -2.009 1.00 89.62 100 GLY A N 1
ATOM 739 C CA . GLY A 1 100 ? -2.438 5.069 -1.849 1.00 89.62 100 GLY A CA 1
ATOM 740 C C . GLY A 1 100 ? -1.803 4.583 -3.151 1.00 89.62 100 GLY A C 1
ATOM 741 O O . GLY A 1 100 ? -0.616 4.263 -3.169 1.00 89.62 100 GLY A O 1
ATOM 742 N N . ILE A 1 101 ? -2.566 4.569 -4.250 1.00 88.31 101 ILE A N 1
ATOM 743 C CA . ILE A 1 101 ? -2.057 4.169 -5.575 1.00 88.31 101 ILE A CA 1
ATOM 744 C C . ILE A 1 101 ? -0.923 5.104 -6.014 1.00 88.31 101 ILE A C 1
ATOM 746 O O . ILE A 1 101 ? 0.139 4.643 -6.435 1.00 88.31 101 ILE A O 1
ATOM 750 N N . ALA A 1 102 ? -1.124 6.417 -5.880 1.00 90.31 102 ALA A N 1
ATOM 751 C CA . ALA A 1 102 ? -0.125 7.427 -6.205 1.00 90.31 102 ALA A CA 1
ATOM 752 C C . ALA A 1 102 ? 1.147 7.254 -5.364 1.00 90.31 102 ALA A C 1
ATOM 754 O O . ALA A 1 102 ? 2.244 7.281 -5.919 1.00 90.31 102 ALA A O 1
ATOM 755 N N . LEU A 1 103 ? 1.002 6.997 -4.059 1.00 95.69 103 LEU A N 1
ATOM 756 C CA . LEU A 1 103 ? 2.130 6.747 -3.165 1.00 95.69 103 LEU A CA 1
ATOM 757 C C . LEU A 1 103 ? 2.918 5.502 -3.592 1.00 95.69 103 LEU A C 1
ATOM 759 O O . LEU A 1 103 ? 4.144 5.557 -3.675 1.00 95.69 103 LEU A O 1
ATOM 763 N N . ILE A 1 104 ? 2.251 4.387 -3.917 1.00 96.88 104 ILE A N 1
ATOM 764 C CA . ILE A 1 104 ? 2.956 3.187 -4.396 1.00 96.88 104 ILE A CA 1
ATOM 765 C C . ILE A 1 104 ? 3.719 3.501 -5.687 1.00 96.88 104 ILE A C 1
ATOM 767 O O . ILE A 1 104 ? 4.897 3.166 -5.782 1.00 96.88 104 ILE A O 1
ATOM 771 N N . LYS A 1 105 ? 3.094 4.184 -6.655 1.00 94.69 105 LYS A N 1
ATOM 772 C CA . LYS A 1 105 ? 3.735 4.545 -7.932 1.00 94.69 105 LYS A CA 1
ATOM 773 C C . LYS A 1 105 ? 4.928 5.491 -7.762 1.00 94.69 105 LYS A C 1
ATOM 775 O O . LYS A 1 105 ? 5.856 5.433 -8.565 1.00 94.69 105 LYS A O 1
ATOM 780 N N . GLU A 1 106 ? 4.909 6.350 -6.744 1.00 95.69 106 GLU A N 1
ATOM 781 C CA . GLU A 1 106 ? 6.017 7.253 -6.415 1.00 95.69 106 GLU A CA 1
ATOM 782 C C . GLU A 1 106 ? 7.244 6.485 -5.900 1.00 95.69 106 GLU A C 1
ATOM 784 O O . GLU A 1 106 ? 8.367 6.775 -6.313 1.00 95.69 106 GLU A O 1
ATOM 789 N N . TYR A 1 107 ? 7.042 5.482 -5.037 1.00 95.19 107 TYR A N 1
ATOM 790 C CA . TYR A 1 107 ? 8.143 4.801 -4.341 1.00 95.19 107 TYR A CA 1
ATOM 791 C C . TYR A 1 107 ? 8.510 3.414 -4.885 1.00 95.19 107 TYR A C 1
ATOM 793 O O . TYR A 1 107 ? 9.586 2.905 -4.570 1.00 95.19 107 TYR A O 1
ATOM 801 N N . ALA A 1 108 ? 7.665 2.797 -5.710 1.00 91.19 108 ALA A N 1
ATOM 802 C CA . ALA A 1 108 ? 7.990 1.596 -6.472 1.00 91.19 108 ALA A CA 1
ATOM 803 C C . ALA A 1 108 ? 8.313 2.009 -7.918 1.00 91.19 108 ALA A C 1
ATOM 805 O O . ALA A 1 108 ? 7.399 2.148 -8.723 1.00 91.19 108 ALA A O 1
ATOM 806 N N . PRO A 1 109 ? 9.582 2.260 -8.281 1.00 88.06 109 PRO A N 1
ATOM 807 C CA . PRO A 1 109 ? 9.908 2.806 -9.594 1.00 88.06 109 PRO A CA 1
ATOM 808 C C . PRO A 1 109 ? 9.438 1.880 -10.721 1.00 88.06 109 PRO A C 1
ATOM 810 O O . PRO A 1 109 ? 9.646 0.667 -10.677 1.00 88.06 109 PRO A O 1
ATOM 813 N N . PHE A 1 110 ? 8.836 2.475 -11.751 1.00 94.81 110 PHE A N 1
ATOM 814 C CA . PHE A 1 110 ? 8.330 1.752 -12.912 1.00 94.81 110 PHE A CA 1
ATOM 815 C C . PHE A 1 110 ? 9.450 1.023 -13.670 1.00 94.81 110 PHE A C 1
ATOM 817 O O . PHE A 1 110 ? 10.395 1.641 -14.165 1.00 94.81 110 PHE A O 1
ATOM 824 N N . ALA A 1 111 ? 9.289 -0.289 -13.835 1.00 95.50 111 ALA A N 1
ATOM 825 C CA . ALA A 1 111 ? 10.151 -1.129 -14.655 1.00 95.50 111 ALA A CA 1
ATOM 826 C C . ALA A 1 111 ? 9.422 -1.577 -15.936 1.00 95.50 111 ALA A C 1
ATOM 828 O O . ALA A 1 111 ? 8.587 -2.479 -15.905 1.00 95.50 111 ALA A O 1
ATOM 829 N N . SER A 1 112 ? 9.761 -0.986 -17.089 1.00 96.31 112 SER A N 1
ATOM 830 C CA . SER A 1 112 ? 9.190 -1.401 -18.390 1.00 96.31 112 SER A CA 1
ATOM 831 C C . SER A 1 112 ? 9.654 -2.800 -18.829 1.00 96.31 112 SER A C 1
ATOM 833 O O . SER A 1 112 ? 8.979 -3.479 -19.603 1.00 96.31 112 SER A O 1
ATOM 835 N N . ASN A 1 113 ? 10.799 -3.258 -18.320 1.00 95.31 113 ASN A N 1
ATOM 836 C CA . ASN A 1 113 ? 11.344 -4.588 -18.574 1.00 95.31 113 ASN A CA 1
ATOM 837 C C . ASN A 1 113 ? 11.509 -5.354 -17.254 1.00 95.31 113 ASN A C 1
ATOM 839 O O . ASN A 1 113 ? 11.703 -4.712 -16.222 1.00 95.31 113 ASN A O 1
ATOM 843 N N . PRO A 1 114 ? 11.467 -6.699 -17.273 1.00 94.19 114 PRO A N 1
ATOM 844 C CA . PRO A 1 114 ? 11.665 -7.497 -16.073 1.00 94.19 114 PRO A CA 1
ATOM 845 C C . PRO A 1 114 ? 13.033 -7.239 -15.422 1.00 94.19 114 PRO A C 1
ATOM 847 O O . PRO A 1 114 ? 14.061 -7.293 -16.098 1.00 94.19 114 PRO A O 1
ATOM 850 N N . VAL A 1 115 ? 13.047 -6.999 -14.113 1.00 91.75 115 VAL A N 1
ATOM 851 C CA . VAL A 1 115 ? 14.244 -6.772 -13.290 1.00 91.75 115 VAL A CA 1
ATOM 852 C C . VAL A 1 115 ? 14.226 -7.700 -12.081 1.00 91.75 115 VAL A C 1
ATOM 854 O O . VAL A 1 115 ? 13.169 -7.947 -11.509 1.00 91.75 115 VAL A O 1
ATOM 857 N N . ASN A 1 116 ? 15.378 -8.233 -11.678 1.00 87.12 116 ASN A N 1
ATOM 858 C CA . ASN A 1 116 ? 15.454 -9.023 -10.449 1.00 87.12 116 ASN A CA 1
ATOM 859 C C . ASN A 1 116 ? 15.505 -8.099 -9.231 1.00 87.12 116 ASN A C 1
ATOM 861 O O . ASN A 1 116 ? 16.250 -7.118 -9.231 1.00 87.12 116 ASN A O 1
ATOM 865 N N . ASP A 1 117 ? 14.750 -8.435 -8.188 1.00 80.69 117 ASP A N 1
ATOM 866 C CA . ASP A 1 117 ? 14.955 -7.842 -6.870 1.00 80.69 117 ASP A CA 1
ATOM 867 C C . ASP A 1 117 ? 16.171 -8.463 -6.154 1.00 80.69 117 ASP A C 1
ATOM 869 O O . ASP A 1 117 ? 16.798 -9.409 -6.639 1.00 80.69 117 ASP A O 1
ATOM 873 N N . TYR A 1 118 ? 16.511 -7.939 -4.974 1.00 72.69 118 TYR A N 1
ATOM 874 C CA . TYR A 1 118 ? 17.632 -8.443 -4.169 1.00 72.69 118 TYR A CA 1
ATOM 875 C C . TYR A 1 118 ? 17.461 -9.900 -3.704 1.00 72.69 118 TYR A C 1
ATOM 877 O O . TYR A 1 118 ? 18.446 -10.539 -3.345 1.00 72.69 118 TYR A O 1
ATOM 885 N N . ALA A 1 119 ? 16.232 -10.426 -3.714 1.00 71.31 119 ALA A N 1
ATOM 886 C CA . ALA A 1 119 ? 15.915 -11.813 -3.386 1.00 71.31 119 ALA A CA 1
ATOM 887 C C . ALA A 1 119 ? 15.887 -12.726 -4.631 1.00 71.31 119 ALA A C 1
ATOM 889 O O . ALA A 1 119 ? 15.551 -13.903 -4.520 1.00 71.31 119 ALA A O 1
ATOM 890 N N . GLY A 1 120 ? 16.227 -12.203 -5.816 1.00 81.31 120 GLY A N 1
ATOM 891 C CA . GLY A 1 120 ? 16.244 -12.954 -7.071 1.00 81.31 120 GLY A CA 1
ATOM 892 C C . GLY A 1 120 ? 14.865 -13.181 -7.695 1.00 81.31 120 GLY A C 1
ATOM 893 O O . GLY A 1 120 ? 14.754 -13.961 -8.640 1.00 81.31 120 GLY A O 1
ATOM 894 N N . ARG A 1 121 ? 13.811 -12.518 -7.201 1.00 84.62 121 ARG A N 1
ATOM 895 C CA . ARG A 1 121 ? 12.477 -12.576 -7.811 1.00 84.62 121 ARG A CA 1
ATOM 896 C C . ARG A 1 121 ? 12.417 -11.628 -8.996 1.00 84.62 121 ARG A C 1
ATOM 898 O O . ARG A 1 121 ? 12.799 -10.463 -8.888 1.00 84.62 121 ARG A O 1
ATOM 905 N N . LEU A 1 122 ? 11.879 -12.116 -10.107 1.00 90.75 122 LEU A N 1
ATOM 906 C CA . LEU A 1 122 ? 11.691 -11.316 -11.308 1.00 90.75 122 LEU A CA 1
ATOM 907 C C . LEU A 1 122 ? 10.469 -10.403 -11.137 1.00 90.75 122 LEU A C 1
ATOM 909 O O . LEU A 1 122 ? 9.367 -10.893 -10.891 1.00 90.75 122 LEU A O 1
ATOM 913 N N . LYS A 1 123 ? 10.661 -9.091 -11.277 1.00 92.19 123 LYS A N 1
ATOM 914 C CA . LYS A 1 123 ? 9.627 -8.062 -11.124 1.00 92.19 123 LYS A CA 1
ATOM 915 C C . LYS A 1 123 ? 9.465 -7.199 -12.373 1.00 92.19 123 LYS A C 1
ATOM 917 O O . LYS A 1 123 ? 10.421 -7.021 -13.120 1.00 92.19 123 LYS A O 1
ATOM 922 N N . ILE A 1 124 ? 8.281 -6.632 -12.590 1.00 95.62 124 ILE A N 1
ATOM 923 C CA . ILE A 1 124 ? 8.001 -5.655 -13.659 1.00 95.62 124 ILE A CA 1
ATOM 924 C C . ILE A 1 124 ? 7.009 -4.585 -13.171 1.00 95.62 124 ILE A C 1
ATOM 926 O O . ILE A 1 124 ? 6.384 -4.738 -12.123 1.00 95.62 124 ILE A O 1
ATOM 930 N N . GLY A 1 125 ? 6.840 -3.499 -13.926 1.00 96.56 125 GLY A N 1
ATOM 931 C CA . GLY A 1 125 ? 5.859 -2.461 -13.624 1.00 96.56 125 GLY A CA 1
ATOM 932 C C . GLY A 1 125 ? 6.163 -1.781 -12.294 1.00 96.56 125 GLY A C 1
ATOM 933 O O . GLY A 1 125 ? 7.310 -1.419 -12.045 1.00 96.56 125 GLY A O 1
ATOM 934 N N . TYR A 1 126 ? 5.149 -1.633 -11.443 1.00 95.25 126 TYR A N 1
ATOM 935 C CA . TYR A 1 126 ? 5.268 -1.031 -10.111 1.00 95.25 126 TYR A CA 1
ATOM 936 C C . TYR A 1 126 ? 5.570 -2.059 -9.006 1.00 95.25 126 TYR A C 1
ATOM 938 O O . TYR A 1 126 ? 5.179 -1.865 -7.864 1.00 95.25 126 TYR A O 1
ATOM 946 N N . GLY A 1 127 ? 6.280 -3.149 -9.325 1.00 92.06 127 GLY A N 1
ATOM 947 C CA . GLY A 1 127 ? 6.696 -4.160 -8.341 1.00 92.06 127 GLY A CA 1
ATOM 948 C C . GLY A 1 127 ? 6.034 -5.532 -8.481 1.00 92.06 127 GLY A C 1
ATOM 949 O O . GLY A 1 127 ? 6.345 -6.412 -7.674 1.00 92.06 127 GLY A O 1
ATOM 950 N N . HIS A 1 128 ? 5.216 -5.731 -9.520 1.00 93.81 128 HIS A N 1
ATOM 951 C CA . HIS A 1 128 ? 4.542 -6.990 -9.837 1.00 93.81 128 HIS A CA 1
ATOM 952 C C . HIS A 1 128 ? 5.533 -8.152 -9.935 1.00 93.81 128 HIS A C 1
ATOM 954 O O . HIS A 1 128 ? 6.512 -8.067 -10.683 1.00 93.81 128 HIS A O 1
ATOM 960 N N . VAL A 1 129 ? 5.275 -9.246 -9.210 1.00 90.62 129 VAL A N 1
ATOM 961 C CA . VAL A 1 129 ? 6.126 -10.446 -9.201 1.00 90.62 129 VAL A CA 1
ATOM 962 C C . VAL A 1 129 ? 5.709 -11.403 -10.318 1.00 90.62 129 VAL A C 1
ATOM 964 O O . VAL A 1 129 ? 4.616 -11.967 -10.330 1.00 90.62 129 VAL A O 1
ATOM 967 N N . CYS A 1 130 ? 6.627 -11.652 -11.248 1.00 88.19 130 CYS A N 1
ATOM 968 C CA . CYS A 1 130 ? 6.403 -12.556 -12.367 1.00 88.19 130 CYS A CA 1
ATOM 969 C C . CYS A 1 130 ? 6.347 -14.014 -11.885 1.00 88.19 130 CYS A C 1
ATOM 971 O O . CYS A 1 130 ? 7.351 -14.557 -11.434 1.00 88.19 130 CYS A O 1
ATOM 973 N N . HIS A 1 131 ? 5.208 -14.684 -12.064 1.00 76.88 131 HIS A N 1
ATOM 974 C CA . HIS A 1 131 ? 5.053 -16.097 -11.685 1.00 76.88 131 HIS A CA 1
ATOM 975 C C . HIS A 1 131 ? 5.732 -17.075 -12.663 1.00 76.88 131 HIS A C 1
ATOM 977 O O . HIS A 1 131 ? 6.155 -18.158 -12.271 1.00 76.88 131 HIS A O 1
ATOM 983 N N . ILE A 1 132 ? 5.847 -16.704 -13.945 1.00 76.25 132 ILE A N 1
ATOM 984 C CA . ILE A 1 132 ? 6.562 -17.491 -14.967 1.00 76.25 132 ILE A CA 1
ATOM 985 C C . ILE A 1 132 ? 7.568 -16.592 -15.687 1.00 76.25 132 ILE A C 1
ATOM 987 O O . ILE A 1 132 ? 8.770 -16.664 -15.445 1.00 76.25 132 ILE A O 1
ATOM 991 N N . ARG A 1 133 ? 7.079 -15.727 -16.583 1.00 78.81 133 ARG A N 1
ATOM 992 C CA . ARG A 1 133 ? 7.863 -14.704 -17.285 1.00 78.81 133 ARG A CA 1
ATOM 993 C C . ARG A 1 133 ? 6.964 -13.519 -17.593 1.00 78.81 133 ARG A C 1
ATOM 995 O O . ARG A 1 133 ? 5.926 -13.690 -18.228 1.00 78.81 133 ARG A O 1
ATOM 1002 N N . CYS A 1 134 ? 7.383 -12.327 -17.188 1.00 86.25 134 CYS A N 1
ATOM 1003 C CA . CYS A 1 134 ? 6.736 -11.105 -17.639 1.00 86.25 134 CYS A CA 1
ATOM 1004 C C . CYS A 1 134 ? 7.171 -10.769 -19.066 1.00 86.25 134 CYS A C 1
ATOM 1006 O O . CYS A 1 134 ? 8.315 -11.019 -19.459 1.00 86.25 134 CYS A O 1
ATOM 1008 N N . LYS A 1 135 ? 6.255 -10.192 -19.845 1.00 88.69 135 LYS A N 1
ATOM 1009 C CA . LYS A 1 135 ? 6.574 -9.692 -21.183 1.00 88.69 135 LYS A CA 1
ATOM 1010 C C . LYS A 1 135 ? 7.298 -8.342 -21.054 1.00 88.69 135 LYS A C 1
ATOM 1012 O O . LYS A 1 135 ? 6.779 -7.473 -20.357 1.00 88.69 135 LYS A O 1
ATOM 1017 N N . PRO A 1 136 ? 8.475 -8.166 -21.681 1.00 91.62 136 PRO A N 1
ATOM 1018 C CA . PRO A 1 136 ? 9.169 -6.879 -21.718 1.00 91.62 136 PRO A CA 1
ATOM 1019 C C . PRO A 1 136 ? 8.389 -5.837 -22.528 1.00 91.62 136 PRO A C 1
ATOM 1021 O O . PRO A 1 136 ? 7.418 -6.174 -23.209 1.00 91.62 136 PRO A O 1
ATOM 1024 N N . SER A 1 137 ? 8.841 -4.582 -22.467 1.00 94.00 137 SER A N 1
ATOM 1025 C CA . SER A 1 137 ? 8.168 -3.429 -23.084 1.00 94.00 137 SER A CA 1
ATOM 1026 C C . SER A 1 137 ? 6.755 -3.195 -22.540 1.00 94.00 137 SER A C 1
ATOM 1028 O O . SER A 1 137 ? 5.826 -2.879 -23.283 1.00 94.00 137 SER A O 1
ATOM 1030 N N . LEU A 1 138 ? 6.594 -3.355 -21.226 1.00 94.44 138 LEU A N 1
ATOM 1031 C CA . LEU A 1 138 ? 5.356 -3.031 -20.532 1.00 94.44 138 LEU A CA 1
ATOM 1032 C C . LEU A 1 138 ? 5.116 -1.517 -20.602 1.00 94.44 138 LEU A C 1
ATOM 1034 O O . LEU A 1 138 ? 6.037 -0.738 -20.350 1.00 94.44 138 LEU A O 1
ATOM 1038 N N . ALA A 1 139 ? 3.893 -1.116 -20.949 1.00 93.50 139 ALA A N 1
ATOM 1039 C CA . ALA A 1 139 ? 3.465 0.281 -20.952 1.00 93.50 139 ALA A CA 1
ATOM 1040 C C . ALA A 1 139 ? 3.064 0.738 -19.534 1.00 93.50 139 ALA A C 1
ATOM 1042 O O . ALA A 1 139 ? 2.597 -0.096 -18.752 1.00 93.50 139 ALA A O 1
ATOM 1043 N N . PRO A 1 140 ? 3.193 2.033 -19.191 1.00 90.69 140 PRO A N 1
ATOM 1044 C CA . PRO A 1 140 ? 2.795 2.552 -17.880 1.00 90.69 140 PRO A CA 1
ATOM 1045 C C . PRO A 1 140 ? 1.348 2.212 -17.487 1.00 90.69 140 PRO A C 1
ATOM 1047 O O . PRO A 1 140 ? 1.098 1.820 -16.351 1.00 90.69 140 PRO A O 1
ATOM 1050 N N . GLU A 1 141 ? 0.406 2.269 -18.429 1.00 89.19 141 GLU A N 1
ATOM 1051 C CA . GLU A 1 141 ? -1.015 1.972 -18.195 1.00 89.19 141 GLU A CA 1
ATOM 1052 C C . GLU A 1 141 ? -1.242 0.483 -17.891 1.00 89.19 141 GLU A C 1
ATOM 1054 O O . GLU A 1 141 ? -2.062 0.110 -17.049 1.00 89.19 141 GLU A O 1
ATOM 1059 N N . ALA A 1 142 ? -0.473 -0.388 -18.548 1.00 89.50 142 ALA A N 1
ATOM 1060 C CA . ALA A 1 142 ? -0.489 -1.819 -18.269 1.00 89.50 142 ALA A CA 1
ATOM 1061 C C . ALA A 1 142 ? 0.170 -2.132 -16.915 1.00 89.50 142 ALA A C 1
ATOM 1063 O O . ALA A 1 142 ? -0.300 -3.009 -16.200 1.00 89.50 142 ALA A O 1
ATOM 1064 N N . ALA A 1 143 ? 1.218 -1.397 -16.528 1.00 91.38 143 ALA A N 1
ATOM 1065 C CA . ALA A 1 143 ? 1.826 -1.525 -15.205 1.00 91.38 143 ALA A CA 1
ATOM 1066 C C . ALA A 1 143 ? 0.898 -1.065 -14.080 1.00 91.38 143 ALA A C 1
ATOM 1068 O O . ALA A 1 143 ? 0.883 -1.682 -13.020 1.00 91.38 143 ALA A O 1
ATOM 1069 N N . GLU A 1 144 ? 0.116 -0.012 -14.305 1.00 88.38 144 GLU A N 1
ATOM 1070 C CA . GLU A 1 144 ? -0.922 0.410 -13.366 1.00 88.38 144 GLU A CA 1
ATOM 1071 C C . GLU A 1 144 ? -2.042 -0.626 -13.259 1.00 88.38 144 GLU A C 1
ATOM 1073 O O . GLU A 1 144 ? -2.496 -0.916 -12.158 1.00 88.38 144 GLU A O 1
ATOM 1078 N N . THR A 1 145 ? -2.424 -1.256 -14.374 1.00 86.50 145 THR A N 1
ATOM 1079 C CA . THR A 1 145 ? -3.374 -2.379 -14.349 1.00 86.50 145 THR A CA 1
ATOM 1080 C C . THR A 1 145 ? -2.846 -3.529 -13.488 1.00 86.50 145 THR A C 1
ATOM 1082 O O . THR A 1 145 ? -3.567 -3.987 -12.608 1.00 86.50 145 THR A O 1
ATOM 1085 N N . LEU A 1 146 ? -1.580 -3.933 -13.667 1.00 89.62 146 LEU A N 1
ATOM 1086 C CA . LEU A 1 146 ? -0.951 -4.960 -12.823 1.00 89.62 146 LEU A CA 1
ATOM 1087 C C . LEU A 1 146 ? -0.931 -4.552 -11.345 1.00 89.62 146 LEU A C 1
ATOM 1089 O O . LEU A 1 146 ? -1.276 -5.352 -10.486 1.00 89.62 146 LEU A O 1
ATOM 1093 N N . LEU A 1 147 ? -0.596 -3.295 -11.039 1.00 91.00 147 LEU A N 1
ATOM 1094 C CA . LEU A 1 147 ? -0.618 -2.796 -9.663 1.00 91.00 147 LEU A CA 1
ATOM 1095 C C . LEU A 1 147 ? -2.015 -2.927 -9.031 1.00 91.00 147 LEU A C 1
ATOM 1097 O O . LEU A 1 147 ? -2.140 -3.368 -7.892 1.00 91.00 147 LEU A O 1
ATOM 1101 N N . LEU A 1 148 ? -3.068 -2.561 -9.765 1.00 84.12 148 LEU A N 1
ATOM 1102 C CA . LEU A 1 148 ? -4.451 -2.687 -9.295 1.00 84.12 148 LEU A CA 1
ATOM 1103 C C . LEU A 1 148 ? -4.889 -4.150 -9.128 1.00 84.12 148 LEU A C 1
ATOM 1105 O O . LEU A 1 148 ? -5.727 -4.435 -8.273 1.00 84.12 148 LEU A O 1
ATOM 1109 N N . GLU A 1 149 ? -4.331 -5.066 -9.919 1.00 84.19 149 GLU A N 1
ATOM 1110 C CA . GLU A 1 149 ? -4.546 -6.513 -9.793 1.00 84.19 149 GLU A CA 1
ATOM 1111 C C . GLU A 1 149 ? -3.799 -7.117 -8.590 1.00 84.19 149 GLU A C 1
ATOM 1113 O O . GLU A 1 149 ? -4.328 -8.031 -7.956 1.00 84.19 149 GLU A O 1
ATOM 1118 N N . ASP A 1 150 ? -2.631 -6.573 -8.233 1.00 87.19 150 ASP A N 1
ATOM 1119 C CA . ASP A 1 150 ? -1.793 -7.038 -7.118 1.00 87.19 150 ASP A CA 1
ATOM 1120 C C . ASP A 1 150 ? -2.250 -6.495 -5.749 1.00 87.19 150 ASP A C 1
ATOM 1122 O O . ASP A 1 150 ? -2.126 -7.173 -4.726 1.00 87.19 150 ASP A O 1
ATOM 1126 N N . ILE A 1 151 ? -2.804 -5.274 -5.694 1.00 88.06 151 ILE A N 1
ATOM 1127 C CA . ILE A 1 151 ? -3.258 -4.630 -4.443 1.00 88.06 151 ILE A CA 1
ATOM 1128 C C . ILE A 1 151 ? -4.149 -5.547 -3.580 1.00 88.06 151 ILE A C 1
ATOM 1130 O O . ILE A 1 151 ? -3.893 -5.627 -2.374 1.00 88.06 151 ILE A O 1
ATOM 1134 N N . PRO A 1 152 ? -5.151 -6.265 -4.132 1.00 87.44 152 PRO A N 1
ATOM 1135 C CA . PRO A 1 152 ? -5.969 -7.199 -3.364 1.00 87.44 152 PRO A CA 1
ATOM 1136 C C . PRO A 1 152 ? -5.187 -8.286 -2.628 1.00 87.44 152 PRO A C 1
ATOM 1138 O O . PRO A 1 152 ? -5.608 -8.684 -1.544 1.00 87.44 152 PRO A O 1
ATOM 1141 N N . GLU A 1 153 ? -4.058 -8.754 -3.165 1.00 88.50 153 GLU A N 1
ATOM 1142 C CA . GLU A 1 153 ? -3.213 -9.745 -2.493 1.00 88.50 153 GLU A CA 1
ATOM 1143 C C . GLU A 1 153 ? -2.549 -9.141 -1.249 1.00 88.50 153 GLU A C 1
ATOM 1145 O O . GLU A 1 153 ? -2.627 -9.706 -0.156 1.00 88.50 153 GLU A O 1
ATOM 1150 N N . HIS A 1 154 ? -1.962 -7.949 -1.377 1.00 92.62 154 HIS A N 1
ATOM 1151 C CA . HIS A 1 154 ? -1.339 -7.239 -0.255 1.00 92.62 154 HIS A CA 1
ATOM 1152 C C . HIS A 1 154 ? -2.360 -6.822 0.805 1.00 92.62 154 HIS A C 1
ATOM 1154 O O . HIS A 1 154 ? -2.112 -6.951 2.004 1.00 92.62 154 HIS A O 1
ATOM 1160 N N . ALA A 1 155 ? -3.533 -6.378 0.364 1.00 88.19 155 ALA A N 1
ATOM 1161 C CA . ALA A 1 155 ? -4.658 -6.066 1.223 1.00 88.19 155 ALA A CA 1
ATOM 1162 C C . ALA A 1 155 ? -5.144 -7.301 1.995 1.00 88.19 155 ALA A C 1
ATOM 1164 O O . ALA A 1 155 ? -5.271 -7.242 3.215 1.00 88.19 155 ALA A O 1
ATOM 1165 N N . ALA A 1 156 ? -5.354 -8.436 1.318 1.00 87.19 156 ALA A N 1
ATOM 1166 C CA . ALA A 1 156 ? -5.735 -9.705 1.944 1.00 87.19 156 ALA A CA 1
ATOM 1167 C C . ALA A 1 156 ? -4.698 -10.201 2.951 1.00 87.19 156 ALA A C 1
ATOM 1169 O O . A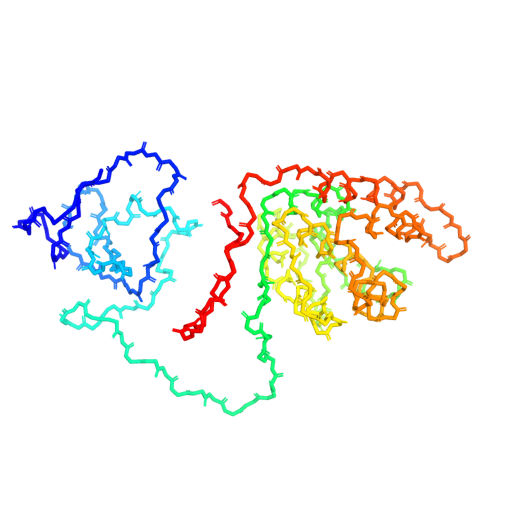LA A 1 156 ? -5.043 -10.772 3.983 1.00 87.19 156 ALA A O 1
ATOM 1170 N N . CYS A 1 157 ? -3.431 -9.970 2.653 1.00 92.19 157 CYS A N 1
ATOM 1171 C CA . CYS A 1 157 ? -2.329 -10.352 3.502 1.00 92.19 157 CYS A CA 1
ATOM 1172 C C . CYS A 1 157 ? -2.277 -9.548 4.806 1.00 92.19 157 CYS A C 1
ATOM 1174 O O . CYS A 1 157 ? -2.308 -10.132 5.887 1.00 92.19 157 CYS A O 1
ATOM 1176 N N . LEU A 1 158 ? -2.304 -8.214 4.708 1.00 94.38 158 LEU A N 1
ATOM 1177 C CA . LEU A 1 158 ? -2.421 -7.336 5.873 1.00 94.38 158 LEU A CA 1
ATOM 1178 C C . LEU A 1 158 ? -3.673 -7.673 6.690 1.00 94.38 158 LEU A C 1
ATOM 1180 O O . LEU A 1 158 ? -3.632 -7.738 7.913 1.00 94.38 158 LEU A O 1
ATOM 1184 N N . CYS A 1 159 ? -4.777 -7.939 5.997 1.00 89.81 159 CYS A N 1
ATOM 1185 C CA . CYS A 1 159 ? -6.034 -8.337 6.601 1.00 89.81 159 CYS A CA 1
ATOM 1186 C C . CYS A 1 159 ? -5.929 -9.578 7.483 1.00 89.81 159 CYS A C 1
ATOM 1188 O O . CYS A 1 159 ? -6.413 -9.590 8.609 1.00 89.81 159 CYS A O 1
ATOM 1190 N N . ALA A 1 160 ? -5.315 -10.635 6.948 1.00 89.56 160 ALA A N 1
ATOM 1191 C CA . ALA A 1 160 ? -5.183 -11.911 7.633 1.00 89.56 160 ALA A CA 1
ATOM 1192 C C . ALA A 1 160 ? -4.286 -11.812 8.875 1.00 89.56 160 ALA A C 1
ATOM 1194 O O . ALA A 1 160 ? -4.398 -12.644 9.770 1.00 89.56 160 ALA A O 1
ATOM 1195 N N . ALA A 1 161 ? -3.411 -10.805 8.928 1.00 91.94 161 ALA A N 1
ATOM 1196 C CA . ALA A 1 161 ? -2.518 -10.552 10.050 1.00 91.94 161 ALA A CA 1
ATOM 1197 C C . ALA A 1 161 ? -3.184 -9.771 11.198 1.00 91.94 161 ALA A C 1
ATOM 1199 O O . ALA A 1 161 ? -2.669 -9.769 12.316 1.00 91.94 161 ALA A O 1
ATOM 1200 N N . LEU A 1 162 ? -4.300 -9.087 10.934 1.00 90.69 162 LEU A N 1
ATOM 1201 C CA . LEU A 1 162 ? -4.899 -8.108 11.837 1.00 90.69 162 LEU A CA 1
ATOM 1202 C C . LEU A 1 162 ? -6.154 -8.647 12.555 1.00 90.69 162 LEU A C 1
ATOM 1204 O O . LEU A 1 162 ? -6.992 -9.309 11.948 1.00 90.69 162 LEU A O 1
ATOM 1208 N N . ASP A 1 163 ? -6.326 -8.294 13.830 1.00 87.50 163 ASP A N 1
ATOM 1209 C CA . ASP A 1 163 ? -7.462 -8.683 14.682 1.00 87.50 163 ASP A CA 1
ATOM 1210 C C . ASP A 1 163 ? -8.552 -7.596 14.692 1.00 87.50 163 ASP A C 1
ATOM 1212 O O . ASP A 1 163 ? -8.830 -6.938 15.692 1.00 87.50 163 ASP A O 1
ATOM 1216 N N . HIS A 1 164 ? -9.135 -7.353 13.515 1.00 77.38 164 HIS A N 1
ATOM 1217 C CA . HIS A 1 164 ? -10.291 -6.465 13.318 1.00 77.38 164 HIS A CA 1
ATOM 1218 C C . HIS A 1 164 ? -10.169 -4.974 13.753 1.00 77.38 164 HIS A C 1
ATOM 1220 O O . HIS A 1 164 ? -11.178 -4.394 14.177 1.00 77.38 164 HIS A O 1
ATOM 1226 N N . PRO A 1 165 ? -9.018 -4.279 13.629 1.00 77.25 165 PRO A N 1
ATOM 1227 C CA . PRO A 1 165 ? -8.962 -2.835 13.869 1.00 77.25 165 PRO A CA 1
ATOM 1228 C C . PRO A 1 165 ? -9.778 -2.043 12.833 1.00 77.25 165 PRO A C 1
ATOM 1230 O O . PRO A 1 165 ? -9.959 -2.457 11.687 1.00 77.25 165 PRO A O 1
ATOM 1233 N N . THR A 1 166 ? -10.255 -0.860 13.231 1.00 77.00 166 THR A N 1
ATOM 1234 C CA . THR A 1 166 ? -10.985 0.059 12.341 1.00 77.00 166 THR A CA 1
ATOM 1235 C C . THR A 1 166 ? -10.046 1.130 11.801 1.00 77.00 166 THR A C 1
ATOM 1237 O O . THR A 1 166 ? -9.501 1.913 12.573 1.00 77.00 166 THR A O 1
ATOM 1240 N N . PHE A 1 167 ? -9.910 1.202 10.479 1.00 79.44 167 PHE A N 1
ATOM 1241 C CA . PHE A 1 167 ? -9.113 2.224 9.796 1.00 79.44 167 PHE A CA 1
ATOM 1242 C C . PHE A 1 167 ? -9.995 3.223 9.052 1.00 79.44 167 PHE A C 1
ATOM 1244 O O . PHE A 1 167 ? -11.117 2.909 8.659 1.00 79.44 167 PHE A O 1
ATOM 1251 N N . ASN A 1 168 ? -9.473 4.416 8.788 1.00 77.25 168 ASN A N 1
ATOM 1252 C CA . ASN A 1 168 ? -9.962 5.239 7.682 1.00 77.25 168 ASN A CA 1
ATOM 1253 C C . ASN A 1 168 ? -9.272 4.853 6.353 1.00 77.25 168 ASN A C 1
ATOM 1255 O O . ASN A 1 168 ? -8.301 4.093 6.342 1.00 77.25 168 ASN A O 1
ATOM 1259 N N . CYS A 1 169 ? -9.746 5.386 5.219 1.00 77.12 169 CYS A N 1
ATOM 1260 C CA . CYS A 1 169 ? -9.191 5.031 3.905 1.00 77.12 169 CYS A CA 1
ATOM 1261 C C . CYS A 1 169 ? -7.699 5.341 3.750 1.00 77.12 169 CYS A C 1
ATOM 1263 O O . CYS A 1 169 ? -6.991 4.575 3.102 1.00 77.12 169 CYS A O 1
ATOM 1265 N N . ASN A 1 170 ? -7.215 6.440 4.329 1.00 81.50 170 ASN A N 1
ATOM 1266 C CA . ASN A 1 170 ? -5.811 6.820 4.227 1.00 81.50 170 ASN A CA 1
ATOM 1267 C C . ASN A 1 170 ? -4.917 5.946 5.115 1.00 81.50 170 ASN A C 1
ATOM 1269 O O . ASN A 1 170 ? -3.832 5.557 4.688 1.00 81.50 170 ASN A O 1
ATOM 1273 N N . GLU A 1 171 ? -5.375 5.592 6.318 1.00 85.62 171 GLU A N 1
ATOM 1274 C CA . GLU A 1 171 ? -4.685 4.632 7.190 1.00 85.62 171 GLU A CA 1
ATOM 1275 C C . GLU A 1 171 ? -4.575 3.258 6.517 1.00 85.62 171 GLU A C 1
ATOM 1277 O O . GLU A 1 171 ? -3.485 2.688 6.451 1.00 85.62 171 GLU A O 1
ATOM 1282 N N . TRP A 1 172 ? -5.677 2.758 5.946 1.00 89.81 172 TRP A N 1
ATOM 1283 C CA . TRP A 1 172 ? -5.681 1.497 5.202 1.00 89.81 172 TRP A CA 1
ATOM 1284 C C . TRP A 1 172 ? -4.742 1.551 3.991 1.00 89.81 172 TRP A C 1
ATOM 1286 O O . TRP A 1 172 ? -3.889 0.681 3.819 1.00 89.81 172 TRP A O 1
ATOM 1296 N N . ALA A 1 173 ? -4.841 2.608 3.182 1.00 88.25 173 ALA A N 1
ATOM 1297 C CA . ALA A 1 173 ? -4.001 2.803 2.006 1.00 88.25 173 ALA A CA 1
ATOM 1298 C C . ALA A 1 173 ? -2.502 2.856 2.344 1.00 88.25 173 ALA A C 1
ATOM 1300 O O . ALA A 1 173 ? -1.691 2.243 1.646 1.00 88.25 173 ALA A O 1
ATOM 1301 N N . ALA A 1 174 ? -2.131 3.537 3.431 1.00 95.62 174 ALA A N 1
ATOM 1302 C CA . ALA A 1 174 ? -0.752 3.608 3.898 1.00 95.62 174 ALA A CA 1
ATOM 1303 C C . ALA A 1 174 ? -0.206 2.228 4.300 1.00 95.62 174 ALA A C 1
ATOM 1305 O O . ALA A 1 174 ? 0.894 1.858 3.884 1.00 95.62 174 ALA A O 1
ATOM 1306 N N . LEU A 1 175 ? -0.978 1.440 5.057 1.00 97.19 175 LEU A N 1
ATOM 1307 C CA . LEU A 1 175 ? -0.548 0.112 5.506 1.00 97.19 175 LEU A CA 1
ATOM 1308 C C . LEU A 1 175 ? -0.512 -0.923 4.372 1.00 97.19 175 LEU A C 1
ATOM 1310 O O . LEU A 1 175 ? 0.359 -1.797 4.367 1.00 97.19 175 LEU A O 1
ATOM 1314 N N . VAL A 1 176 ? -1.402 -0.818 3.382 1.00 96.31 176 VAL A N 1
ATOM 1315 C CA . VAL A 1 176 ? -1.342 -1.657 2.175 1.00 96.31 176 VAL A CA 1
ATOM 1316 C C . VAL A 1 176 ? -0.144 -1.278 1.299 1.00 96.31 176 VAL A C 1
ATOM 1318 O O . VAL A 1 176 ? 0.546 -2.178 0.825 1.00 96.31 176 VAL A O 1
ATOM 1321 N N . SER A 1 177 ? 0.182 0.015 1.141 1.00 98.06 177 SER A N 1
ATOM 1322 C CA . SER A 1 177 ? 1.431 0.428 0.472 1.00 98.06 177 SER A CA 1
ATOM 1323 C C . SER A 1 177 ? 2.662 -0.137 1.175 1.00 98.06 177 SER A C 1
ATOM 1325 O O . SER A 1 177 ? 3.575 -0.649 0.521 1.00 98.06 177 SER A O 1
ATOM 1327 N N . TRP A 1 178 ? 2.688 -0.055 2.505 1.00 98.25 178 TRP A N 1
ATOM 1328 C CA . TRP A 1 178 ? 3.771 -0.619 3.295 1.00 98.25 178 TRP A CA 1
ATOM 1329 C C . TRP A 1 178 ? 3.869 -2.134 3.078 1.00 98.25 178 TRP A C 1
ATOM 1331 O O . TRP A 1 178 ? 4.942 -2.634 2.757 1.00 98.25 178 TRP A O 1
ATOM 1341 N N . THR A 1 179 ? 2.744 -2.852 3.121 1.00 97.50 179 THR A N 1
ATOM 1342 C CA . THR A 1 179 ? 2.693 -4.306 2.881 1.00 97.50 179 THR A CA 1
ATOM 1343 C C . THR A 1 179 ? 3.145 -4.693 1.470 1.00 97.50 179 THR A C 1
ATOM 1345 O O . THR A 1 179 ? 3.849 -5.688 1.309 1.00 97.50 179 THR A O 1
ATOM 1348 N N . HIS A 1 180 ? 2.812 -3.900 0.448 1.00 95.94 180 HIS A N 1
ATOM 1349 C CA . HIS A 1 180 ? 3.326 -4.080 -0.914 1.00 95.94 180 HIS A CA 1
ATOM 1350 C C . HIS A 1 180 ? 4.863 -3.980 -0.965 1.00 95.94 180 HIS A C 1
ATOM 1352 O O . HIS A 1 180 ? 5.524 -4.724 -1.689 1.00 95.94 180 HIS A O 1
ATOM 1358 N N . ASP A 1 181 ? 5.452 -3.057 -0.201 1.00 94.81 181 ASP A N 1
ATOM 1359 C CA . ASP A 1 181 ? 6.902 -2.849 -0.144 1.00 94.81 181 ASP A CA 1
ATOM 1360 C C . ASP A 1 181 ? 7.644 -3.996 0.546 1.00 94.81 181 ASP A C 1
ATOM 1362 O O . ASP A 1 181 ? 8.573 -4.580 -0.016 1.00 94.81 181 ASP A O 1
ATOM 1366 N N . ILE A 1 182 ? 7.229 -4.317 1.774 1.00 92.62 182 ILE A N 1
ATOM 1367 C CA . ILE A 1 182 ? 7.958 -5.246 2.644 1.00 92.62 182 ILE A CA 1
ATOM 1368 C C . ILE A 1 182 ? 7.544 -6.707 2.439 1.00 92.62 182 ILE A C 1
ATOM 1370 O O . ILE A 1 182 ? 8.293 -7.615 2.806 1.00 92.62 182 ILE A O 1
ATOM 1374 N N . GLY A 1 183 ? 6.385 -6.937 1.819 1.00 91.81 183 GLY A N 1
ATOM 1375 C CA . GLY A 1 183 ? 5.805 -8.249 1.582 1.00 91.81 183 GLY A CA 1
ATOM 1376 C C . GLY A 1 183 ? 5.177 -8.892 2.822 1.00 91.81 183 GLY A C 1
ATOM 1377 O O . GLY A 1 183 ? 5.414 -8.510 3.965 1.00 91.81 183 GLY A O 1
ATOM 1378 N N . CYS A 1 184 ? 4.406 -9.946 2.567 1.00 89.69 184 CYS A N 1
ATOM 1379 C CA . CYS A 1 184 ? 3.561 -10.604 3.558 1.00 89.69 184 CYS A CA 1
ATOM 1380 C C . CYS A 1 184 ? 4.259 -11.158 4.792 1.00 89.69 184 CYS A C 1
ATOM 1382 O O . CYS A 1 184 ? 3.767 -10.967 5.899 1.00 89.69 184 CYS A O 1
ATOM 1384 N N . GLY A 1 185 ? 5.390 -11.846 4.615 1.00 90.25 185 GLY A N 1
ATOM 1385 C CA . GLY A 1 185 ? 6.105 -12.442 5.748 1.00 90.25 185 GLY A CA 1
ATOM 1386 C C . GLY A 1 185 ? 6.509 -11.381 6.770 1.00 90.25 185 GLY A C 1
ATOM 1387 O O . GLY A 1 185 ? 6.190 -11.493 7.946 1.00 90.25 185 GLY A O 1
ATOM 1388 N N . ASN A 1 186 ? 7.106 -10.288 6.288 1.00 93.00 186 ASN A N 1
ATOM 1389 C CA . ASN A 1 186 ? 7.502 -9.172 7.139 1.00 93.00 186 ASN A CA 1
ATOM 1390 C C . ASN A 1 186 ? 6.296 -8.459 7.771 1.00 93.00 186 ASN A C 1
ATOM 1392 O O . ASN A 1 186 ? 6.385 -8.045 8.924 1.00 93.00 186 ASN A O 1
ATOM 1396 N N . THR A 1 187 ? 5.178 -8.316 7.046 1.00 95.81 187 THR A N 1
ATOM 1397 C CA . THR A 1 187 ? 3.945 -7.730 7.596 1.00 95.81 187 THR A CA 1
ATOM 1398 C C . THR A 1 187 ? 3.428 -8.557 8.772 1.00 95.81 187 THR A C 1
ATOM 1400 O O . THR A 1 187 ? 3.190 -7.999 9.845 1.00 95.81 187 THR A O 1
ATOM 1403 N N . ASN A 1 188 ? 3.310 -9.876 8.593 1.00 92.94 188 ASN A N 1
ATOM 1404 C CA . ASN A 1 188 ? 2.762 -10.797 9.591 1.00 92.94 188 ASN A CA 1
ATOM 1405 C C . ASN A 1 188 ? 3.583 -10.818 10.887 1.00 92.94 188 ASN A C 1
ATOM 1407 O O . ASN A 1 188 ? 3.011 -10.811 11.972 1.00 92.94 188 ASN A O 1
ATOM 1411 N N . ASP A 1 189 ? 4.911 -10.784 10.771 1.00 93.50 189 ASP A N 1
ATOM 1412 C CA . ASP A 1 189 ? 5.827 -10.866 11.916 1.00 93.50 189 ASP A CA 1
ATOM 1413 C C . ASP A 1 189 ? 6.130 -9.491 12.547 1.00 93.50 189 ASP A C 1
ATOM 1415 O O . ASP A 1 189 ? 6.979 -9.361 13.434 1.00 93.50 189 ASP A O 1
ATOM 1419 N N . SER A 1 190 ? 5.470 -8.427 12.081 1.00 97.12 190 SER A N 1
ATOM 1420 C CA . SER A 1 190 ? 5.797 -7.066 12.494 1.00 97.12 190 SER A CA 1
ATOM 1421 C C . SER A 1 190 ? 5.289 -6.712 13.894 1.00 97.12 190 SER A C 1
ATOM 1423 O O . SER A 1 190 ? 4.154 -6.993 14.284 1.00 97.12 190 SER A O 1
ATOM 1425 N N . VAL A 1 191 ? 6.101 -5.936 14.620 1.00 97.94 191 VAL A N 1
ATOM 1426 C CA . VAL A 1 191 ? 5.658 -5.255 15.849 1.00 97.94 191 VAL A CA 1
ATOM 1427 C C . VAL A 1 191 ? 4.501 -4.294 15.553 1.00 97.94 191 VAL A C 1
ATOM 1429 O O . VAL A 1 191 ? 3.630 -4.120 16.396 1.00 97.94 191 VAL A O 1
ATOM 1432 N N . LEU A 1 192 ? 4.448 -3.713 14.349 1.00 98.12 192 LEU A N 1
ATOM 1433 C CA . LEU A 1 192 ? 3.337 -2.871 13.903 1.00 98.12 192 LEU A CA 1
ATOM 1434 C C . LEU A 1 192 ? 2.002 -3.618 14.011 1.00 98.12 192 LEU A C 1
ATOM 1436 O O . LEU A 1 192 ? 1.103 -3.147 14.702 1.00 98.12 192 LEU A O 1
ATOM 1440 N N . VAL A 1 193 ? 1.889 -4.788 13.377 1.00 97.56 193 VAL A N 1
ATOM 1441 C CA . VAL A 1 193 ? 0.680 -5.622 13.429 1.00 97.56 193 VAL A CA 1
ATOM 1442 C C . VAL A 1 193 ? 0.393 -6.080 14.858 1.00 97.56 193 VAL A C 1
ATOM 1444 O O . VAL A 1 193 ? -0.743 -5.960 15.309 1.00 97.56 193 VAL A O 1
ATOM 1447 N N . ALA A 1 194 ? 1.409 -6.523 15.606 1.00 96.19 194 ALA A N 1
ATOM 1448 C CA . ALA A 1 194 ? 1.226 -6.953 16.994 1.00 96.19 194 ALA A CA 1
ATOM 1449 C C . ALA A 1 194 ? 0.619 -5.848 17.880 1.00 96.19 194 ALA A C 1
ATOM 1451 O O . ALA A 1 194 ? -0.284 -6.114 18.671 1.00 96.19 194 ALA A O 1
ATOM 1452 N N . ARG A 1 195 ? 1.073 -4.599 17.720 1.00 97.25 195 ARG A N 1
ATOM 1453 C CA . ARG A 1 195 ? 0.548 -3.437 18.453 1.00 97.25 195 ARG A CA 1
ATOM 1454 C C . ARG A 1 195 ? -0.879 -3.084 18.037 1.00 97.25 195 ARG A C 1
ATOM 1456 O O . ARG A 1 195 ? -1.714 -2.810 18.894 1.00 97.25 195 ARG A O 1
ATOM 1463 N N . LEU A 1 196 ? -1.188 -3.137 16.739 1.00 93.56 196 LEU A N 1
ATOM 1464 C CA . LEU A 1 196 ? -2.557 -2.927 16.254 1.00 93.56 196 LEU A CA 1
ATOM 1465 C C . LEU A 1 196 ? -3.521 -3.999 16.787 1.00 93.56 196 LEU A C 1
ATOM 1467 O O . LEU A 1 196 ? -4.618 -3.662 17.224 1.00 93.56 196 LEU A O 1
ATOM 1471 N N . ASN A 1 197 ? -3.093 -5.262 16.840 1.00 91.25 197 ASN A N 1
ATOM 1472 C CA . ASN A 1 197 ? -3.885 -6.363 17.405 1.00 91.25 197 ASN A CA 1
ATOM 1473 C C . ASN A 1 197 ? -4.043 -6.259 18.926 1.00 91.25 197 ASN A C 1
ATOM 1475 O O . ASN A 1 197 ? -5.025 -6.737 19.481 1.00 91.25 197 ASN A O 1
ATOM 1479 N N . ALA A 1 198 ? -3.118 -5.583 19.610 1.00 90.12 198 ALA A N 1
ATOM 1480 C CA . ALA A 1 198 ? -3.269 -5.224 21.018 1.00 90.12 198 ALA A CA 1
ATOM 1481 C C . ALA A 1 198 ? -4.273 -4.071 21.250 1.00 90.12 198 ALA A C 1
ATOM 1483 O O . ALA A 1 198 ? -4.438 -3.621 22.384 1.00 90.12 198 ALA A O 1
ATOM 1484 N N . GLY A 1 199 ? -4.940 -3.581 20.197 1.00 83.69 199 GLY A N 1
ATOM 1485 C CA . GLY A 1 199 ? -5.924 -2.502 20.270 1.00 83.69 199 GLY A CA 1
ATOM 1486 C C . GLY A 1 199 ? -5.308 -1.109 20.400 1.00 83.69 199 GLY A C 1
ATOM 1487 O O . GLY A 1 199 ? -6.005 -0.161 20.769 1.00 83.69 199 GLY A O 1
ATOM 1488 N N . GLU A 1 200 ? -4.009 -0.958 20.126 1.00 90.56 200 GLU A N 1
ATOM 1489 C CA . GLU A 1 200 ? -3.378 0.358 20.106 1.00 90.56 200 GLU A CA 1
ATOM 1490 C C . GLU A 1 200 ? -3.877 1.213 18.927 1.00 90.56 200 GLU A C 1
ATOM 1492 O O . GLU A 1 200 ? -4.401 0.721 17.929 1.00 90.56 200 GLU A O 1
ATOM 1497 N N . SER A 1 201 ? -3.699 2.532 19.044 1.00 83.31 201 SER A N 1
ATOM 1498 C CA . SER A 1 201 ? -4.229 3.503 18.082 1.00 83.31 201 SER A CA 1
ATOM 1499 C C . SER A 1 201 ? -3.741 3.253 16.650 1.00 83.31 201 SER A C 1
ATOM 1501 O O . SER A 1 201 ? -2.541 3.320 16.364 1.00 83.31 201 SER A O 1
ATOM 1503 N N . THR A 1 202 ? -4.697 3.088 15.732 1.00 83.56 202 THR A N 1
ATOM 1504 C CA . THR A 1 202 ? -4.468 2.923 14.289 1.00 83.56 202 THR A CA 1
ATOM 1505 C C . THR A 1 202 ? -3.798 4.129 13.637 1.00 83.56 202 THR A C 1
ATOM 1507 O O . THR A 1 202 ? -3.149 3.970 12.608 1.00 83.56 202 THR A O 1
ATOM 1510 N N . SER A 1 203 ? -3.873 5.310 14.256 1.00 77.62 203 SER A N 1
ATOM 1511 C CA . SER A 1 203 ? -3.185 6.515 13.787 1.00 77.62 203 SER A CA 1
ATOM 1512 C C . SER A 1 203 ? -1.806 6.704 14.425 1.00 77.62 203 SER A C 1
ATOM 1514 O O . SER A 1 203 ? -0.901 7.226 13.774 1.00 77.62 203 SER A O 1
ATOM 1516 N N . ALA A 1 204 ? -1.597 6.275 15.677 1.00 83.50 204 ALA A N 1
ATOM 1517 C CA . ALA A 1 204 ? -0.335 6.489 16.398 1.00 83.50 204 ALA A CA 1
ATOM 1518 C C . ALA A 1 204 ? 0.700 5.376 16.166 1.00 83.50 204 ALA A C 1
ATOM 1520 O O . ALA A 1 204 ? 1.902 5.647 16.096 1.00 83.50 204 ALA A O 1
ATOM 1521 N N . VAL A 1 205 ? 0.259 4.121 16.034 1.00 94.62 205 VAL A N 1
ATOM 1522 C CA . VAL A 1 205 ? 1.167 2.988 15.801 1.00 94.62 205 VAL A CA 1
ATOM 1523 C C . VAL A 1 205 ? 1.952 3.168 14.492 1.00 94.62 205 VAL A C 1
ATOM 1525 O O . VAL A 1 205 ? 3.183 3.117 14.559 1.00 94.62 205 VAL A O 1
ATOM 1528 N N . PRO A 1 206 ? 1.337 3.488 13.331 1.00 92.88 206 PRO A N 1
ATOM 1529 C CA . PRO A 1 206 ? 2.091 3.677 12.090 1.00 92.88 206 PRO A CA 1
ATOM 1530 C C . PRO A 1 206 ? 3.153 4.780 12.182 1.00 92.88 206 PRO A C 1
ATOM 1532 O O . PRO A 1 206 ? 4.253 4.598 11.670 1.00 92.88 206 PRO A O 1
ATOM 1535 N N . GLN A 1 207 ? 2.882 5.878 12.900 1.00 93.88 207 GLN A N 1
ATOM 1536 C CA . GLN A 1 207 ? 3.840 6.981 13.094 1.00 93.88 207 GLN A CA 1
ATOM 1537 C C . GLN A 1 207 ? 5.142 6.535 13.766 1.00 93.88 207 GLN A C 1
ATOM 1539 O O . GLN A 1 207 ? 6.203 7.094 13.497 1.00 93.88 207 GLN A O 1
ATOM 1544 N N . THR A 1 208 ? 5.064 5.541 14.650 1.00 96.00 208 THR A N 1
ATOM 1545 C CA . THR A 1 208 ? 6.211 5.074 15.440 1.00 96.00 208 THR A CA 1
ATOM 1546 C C . THR A 1 208 ? 6.837 3.801 14.881 1.00 96.00 208 THR A C 1
ATOM 1548 O O . THR A 1 208 ? 8.037 3.590 15.053 1.00 96.00 208 THR A O 1
ATOM 1551 N N . GLU A 1 209 ? 6.060 2.964 14.192 1.00 98.06 209 GLU A N 1
ATOM 1552 C CA . GLU A 1 209 ? 6.534 1.681 13.674 1.00 98.06 209 GLU A CA 1
ATOM 1553 C C . GLU A 1 209 ? 6.982 1.739 12.213 1.00 98.06 209 GLU A C 1
ATOM 1555 O O . GLU A 1 209 ? 8.012 1.148 11.892 1.00 98.06 209 GLU A O 1
ATOM 1560 N N . LEU A 1 210 ? 6.298 2.479 11.329 1.00 97.75 210 LEU A N 1
ATOM 1561 C CA . LEU A 1 210 ? 6.697 2.563 9.917 1.00 97.75 210 LEU A CA 1
ATOM 1562 C C . LEU A 1 210 ? 8.135 3.078 9.725 1.00 97.75 210 LEU A C 1
ATOM 1564 O O . LEU A 1 210 ? 8.859 2.455 8.947 1.00 97.75 210 LEU A O 1
ATOM 1568 N N . PRO A 1 211 ? 8.625 4.116 10.440 1.00 97.69 211 PRO A N 1
ATOM 1569 C CA . PRO A 1 211 ? 9.998 4.602 10.267 1.00 97.69 211 PRO A CA 1
ATOM 1570 C C . PRO A 1 211 ? 11.091 3.557 10.530 1.00 97.69 211 PRO A C 1
ATOM 1572 O O . PRO A 1 211 ? 12.206 3.717 10.042 1.00 97.69 211 PRO A O 1
ATOM 1575 N N . LYS A 1 212 ? 10.789 2.477 11.266 1.00 96.56 212 LYS A N 1
ATOM 1576 C CA . LYS A 1 212 ? 11.742 1.390 11.548 1.00 96.56 212 LYS A CA 1
ATOM 1577 C C . LYS A 1 212 ? 11.956 0.458 10.346 1.00 96.56 212 LYS A C 1
ATOM 1579 O O . LYS A 1 212 ? 12.951 -0.262 10.303 1.00 96.56 212 LYS A O 1
ATOM 1584 N N . TRP A 1 213 ? 11.051 0.482 9.364 1.00 96.19 213 TRP A N 1
ATOM 1585 C CA . TRP A 1 213 ? 11.088 -0.331 8.142 1.00 96.19 213 TRP A CA 1
ATOM 1586 C C . TRP A 1 213 ? 11.785 0.404 6.994 1.00 96.19 213 TRP A C 1
ATOM 1588 O O . TRP A 1 213 ? 11.239 0.540 5.896 1.00 96.19 213 TRP A O 1
ATOM 1598 N N . ASN A 1 214 ? 1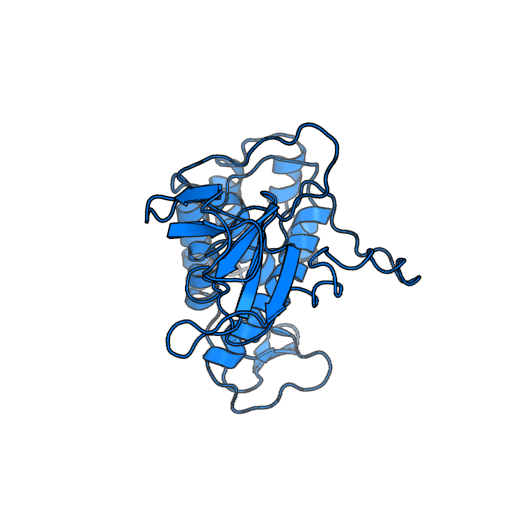2.987 0.912 7.271 1.00 95.25 214 ASN A N 1
ATOM 1599 C CA . ASN A 1 214 ? 13.774 1.735 6.355 1.00 95.25 214 ASN A CA 1
ATOM 1600 C C . ASN A 1 214 ? 15.136 1.125 5.980 1.00 95.25 214 ASN A C 1
ATOM 1602 O O . ASN A 1 214 ? 16.000 1.835 5.471 1.00 95.25 214 ASN A O 1
ATOM 1606 N N . LYS A 1 215 ? 15.355 -0.171 6.235 1.00 88.88 215 LYS A N 1
ATOM 1607 C CA . LYS A 1 215 ? 16.667 -0.815 6.082 1.00 88.88 215 LYS A CA 1
ATOM 1608 C C . LYS A 1 215 ? 16.715 -1.820 4.934 1.00 88.88 215 LYS A C 1
ATOM 1610 O O . LYS A 1 215 ? 15.796 -2.612 4.753 1.00 88.88 215 LYS A O 1
ATOM 1615 N N . GLY A 1 216 ? 17.832 -1.822 4.210 1.00 83.94 216 GLY A N 1
ATOM 1616 C CA . GLY A 1 216 ? 18.266 -2.906 3.333 1.00 83.94 216 GLY A CA 1
ATOM 1617 C C . GLY A 1 216 ? 19.371 -3.691 4.037 1.00 83.94 216 GLY A C 1
ATOM 1618 O O . GLY A 1 216 ? 20.498 -3.210 4.162 1.00 83.94 216 GLY A O 1
ATOM 1619 N N . GLY A 1 217 ? 19.043 -4.871 4.569 1.00 82.00 217 GLY A N 1
ATOM 1620 C CA . GLY A 1 217 ? 19.911 -5.535 5.544 1.00 82.00 217 GLY A CA 1
ATOM 1621 C C . GLY A 1 217 ? 20.047 -4.682 6.811 1.00 82.00 217 GLY A C 1
ATOM 1622 O O . GLY A 1 217 ? 19.046 -4.276 7.393 1.00 82.00 217 GLY A O 1
ATOM 1623 N N . SER A 1 218 ? 21.277 -4.375 7.226 1.00 87.19 218 SER A N 1
ATOM 1624 C CA . SER A 1 218 ? 21.542 -3.557 8.424 1.00 87.19 218 SER A CA 1
ATOM 1625 C C . SER A 1 218 ? 21.675 -2.055 8.148 1.00 87.19 218 SER A C 1
ATOM 1627 O O . SER A 1 218 ? 21.891 -1.289 9.085 1.00 87.19 218 SER A O 1
ATOM 1629 N N . ILE A 1 219 ? 21.584 -1.628 6.885 1.00 90.56 219 ILE A N 1
ATOM 1630 C CA . ILE A 1 219 ? 21.867 -0.251 6.463 1.00 90.56 219 ILE A CA 1
ATOM 1631 C C . ILE A 1 219 ? 20.556 0.472 6.175 1.00 90.56 219 ILE A C 1
ATOM 1633 O O . ILE A 1 219 ? 19.720 -0.031 5.427 1.00 90.56 219 ILE A O 1
ATOM 1637 N N . GLU A 1 220 ? 20.388 1.663 6.746 1.00 94.38 220 GLU A N 1
ATOM 1638 C CA . GLU A 1 220 ? 19.269 2.542 6.410 1.00 94.38 220 GLU A CA 1
ATOM 1639 C C . GLU A 1 220 ? 19.371 3.022 4.961 1.00 94.38 220 GLU A C 1
ATOM 1641 O O . GLU A 1 220 ? 20.415 3.489 4.504 1.00 94.38 220 GLU A O 1
ATOM 1646 N N . VAL A 1 221 ? 18.265 2.917 4.233 1.00 93.06 221 VAL A N 1
ATOM 1647 C CA . VAL A 1 221 ? 18.157 3.303 2.830 1.00 93.06 221 VAL A CA 1
ATOM 1648 C C . VAL A 1 221 ? 17.327 4.586 2.758 1.00 93.06 221 VAL A C 1
ATOM 1650 O O . VAL A 1 221 ? 16.135 4.548 3.069 1.00 93.06 221 VAL A O 1
ATOM 1653 N N . PRO A 1 222 ? 17.898 5.721 2.307 1.00 95.25 222 PRO A N 1
ATOM 1654 C CA . PRO A 1 222 ? 17.193 7.005 2.277 1.00 95.25 222 PRO A CA 1
ATOM 1655 C C . PRO A 1 222 ? 15.853 6.974 1.531 1.00 95.25 222 PRO A C 1
ATOM 1657 O O . PRO A 1 222 ? 14.887 7.587 1.978 1.00 95.25 222 PRO A O 1
ATOM 1660 N N . ALA A 1 223 ? 15.770 6.218 0.430 1.00 92.19 223 ALA A N 1
ATOM 1661 C CA . ALA A 1 223 ? 14.531 6.053 -0.329 1.00 92.19 223 ALA A CA 1
ATOM 1662 C C . ALA A 1 223 ? 13.429 5.347 0.481 1.00 92.19 223 ALA A C 1
ATOM 1664 O O . ALA A 1 223 ? 12.267 5.740 0.403 1.00 92.19 223 ALA A O 1
ATOM 1665 N N . LEU A 1 224 ? 13.788 4.355 1.307 1.00 94.38 224 LEU A N 1
ATOM 1666 C CA . LEU A 1 224 ? 12.831 3.698 2.197 1.00 94.38 224 LEU A CA 1
ATOM 1667 C C . LEU A 1 224 ? 12.417 4.641 3.329 1.00 94.38 224 LEU A C 1
ATOM 1669 O O . LEU A 1 224 ? 11.230 4.754 3.605 1.00 94.38 224 LEU A O 1
ATOM 1673 N N . SER A 1 225 ? 13.351 5.389 3.926 1.00 97.31 225 SER A N 1
ATOM 1674 C CA . SER A 1 225 ? 13.012 6.415 4.926 1.00 97.31 225 SER A CA 1
ATOM 1675 C C . SER A 1 225 ? 12.010 7.441 4.380 1.00 97.31 225 SER A C 1
ATOM 1677 O O . SER A 1 225 ? 11.037 7.771 5.058 1.00 97.31 225 SER A O 1
ATOM 1679 N N . ALA A 1 226 ? 12.202 7.902 3.139 1.00 97.81 226 ALA A N 1
ATOM 1680 C CA . ALA A 1 226 ? 11.270 8.806 2.468 1.00 97.81 226 ALA A CA 1
ATOM 1681 C C . ALA A 1 226 ? 9.892 8.158 2.248 1.00 97.81 226 ALA A C 1
ATOM 1683 O O . ALA A 1 226 ? 8.875 8.761 2.594 1.00 97.81 226 ALA A O 1
ATOM 1684 N N . ARG A 1 227 ? 9.854 6.902 1.779 1.00 98.25 227 ARG A N 1
ATOM 1685 C CA . ARG A 1 227 ? 8.609 6.136 1.616 1.00 98.25 227 ARG A CA 1
ATOM 1686 C C . ARG A 1 227 ? 7.836 6.013 2.928 1.00 98.25 227 ARG A C 1
ATOM 1688 O O . ARG A 1 227 ? 6.640 6.290 2.967 1.00 98.25 227 ARG A O 1
ATOM 1695 N N . ARG A 1 228 ? 8.515 5.641 4.018 1.00 98.50 228 ARG A N 1
ATOM 1696 C CA . ARG A 1 228 ? 7.899 5.507 5.348 1.00 98.50 228 ARG A CA 1
ATOM 1697 C C . ARG A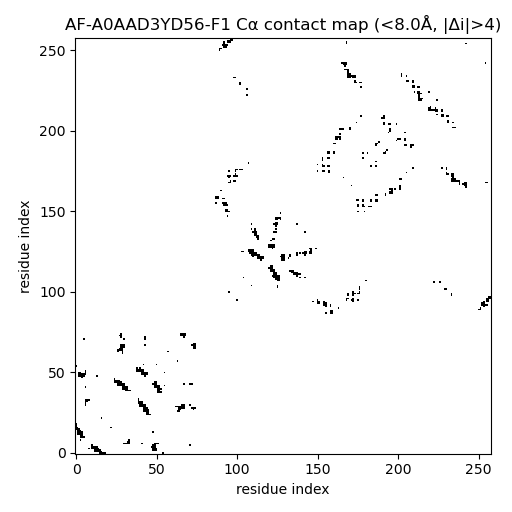 1 228 ? 7.336 6.835 5.845 1.00 98.50 228 ARG A C 1
ATOM 1699 O O . ARG A 1 228 ? 6.231 6.864 6.375 1.00 98.50 228 ARG A O 1
ATOM 1706 N N . ALA A 1 229 ? 8.047 7.941 5.628 1.00 97.94 229 ALA A N 1
ATOM 1707 C CA . ALA A 1 229 ? 7.543 9.269 5.969 1.00 97.94 229 ALA A CA 1
ATOM 1708 C C . ALA A 1 229 ? 6.287 9.643 5.159 1.00 97.94 229 ALA A C 1
ATOM 1710 O O . ALA A 1 229 ? 5.349 10.216 5.715 1.00 97.94 229 ALA A O 1
ATOM 1711 N N . ALA A 1 230 ? 6.237 9.293 3.870 1.00 97.88 230 ALA A N 1
ATOM 1712 C CA . ALA A 1 230 ? 5.064 9.515 3.028 1.00 97.88 230 ALA A CA 1
ATOM 1713 C C . ALA A 1 230 ? 3.857 8.671 3.472 1.00 97.88 230 ALA A C 1
ATOM 1715 O O . ALA A 1 230 ? 2.744 9.188 3.528 1.00 97.88 230 ALA A O 1
ATOM 1716 N N . GLU A 1 231 ? 4.066 7.406 3.842 1.00 98.25 231 GLU A N 1
ATOM 1717 C CA . GLU A 1 231 ? 2.999 6.526 4.345 1.00 98.25 231 GLU A CA 1
ATOM 1718 C C . GLU A 1 231 ? 2.449 7.023 5.683 1.00 98.25 231 GLU A C 1
ATOM 1720 O O . GLU A 1 231 ? 1.234 7.096 5.860 1.00 98.25 231 GLU A O 1
ATOM 1725 N N . VAL A 1 232 ? 3.325 7.460 6.594 1.00 96.06 232 VAL A N 1
ATOM 1726 C CA . VAL A 1 232 ? 2.915 8.113 7.844 1.00 96.06 232 VAL A CA 1
ATOM 1727 C C . VAL A 1 232 ? 2.094 9.368 7.553 1.00 96.06 232 VAL A C 1
ATOM 1729 O O . VAL A 1 232 ? 1.012 9.543 8.111 1.00 96.06 232 VAL A O 1
ATOM 1732 N N . LYS A 1 233 ? 2.567 10.227 6.645 1.00 91.62 233 LYS A N 1
ATOM 1733 C CA . LYS A 1 233 ? 1.846 11.443 6.258 1.00 91.62 233 LYS A CA 1
ATOM 1734 C C . LYS A 1 233 ? 0.471 11.124 5.673 1.00 91.62 233 LYS A C 1
ATOM 1736 O O . LYS A 1 233 ? -0.493 11.809 6.012 1.00 91.62 233 LYS A O 1
ATOM 1741 N N . LEU A 1 234 ? 0.370 10.103 4.820 1.00 87.38 234 LEU A N 1
ATOM 1742 C CA . LEU A 1 234 ? -0.905 9.657 4.269 1.00 87.38 234 LEU A CA 1
ATOM 1743 C C . LEU A 1 234 ? -1.840 9.222 5.401 1.00 87.38 234 LEU A C 1
ATOM 1745 O O . LEU A 1 234 ? -2.911 9.803 5.529 1.00 87.38 234 LEU A O 1
ATOM 1749 N N . ALA A 1 235 ? -1.405 8.313 6.278 1.00 84.94 235 ALA A N 1
ATOM 1750 C CA . ALA A 1 235 ? -2.208 7.823 7.402 1.00 84.94 235 ALA A CA 1
ATOM 1751 C C . ALA A 1 235 ? -2.699 8.942 8.342 1.00 84.94 235 ALA A C 1
ATOM 1753 O O . ALA A 1 235 ? -3.803 8.867 8.874 1.00 84.94 235 ALA A O 1
ATOM 1754 N N . MET A 1 236 ? -1.898 9.996 8.526 1.00 79.88 236 MET A N 1
ATOM 1755 C CA . MET A 1 236 ? -2.247 11.162 9.349 1.00 79.88 236 MET A CA 1
ATOM 1756 C C . MET A 1 236 ? -3.131 12.189 8.636 1.00 79.88 236 MET A C 1
ATOM 1758 O O . MET A 1 236 ? -3.654 13.102 9.276 1.00 79.88 236 MET A O 1
ATOM 1762 N N . THR A 1 237 ? -3.271 12.098 7.315 1.00 74.25 237 THR A N 1
ATOM 1763 C CA . THR A 1 237 ? -4.116 13.023 6.566 1.00 74.25 237 THR A CA 1
ATOM 1764 C C . THR A 1 237 ? -5.567 12.688 6.868 1.00 74.25 237 THR A C 1
ATOM 1766 O O . THR A 1 237 ? -6.006 11.568 6.605 1.00 74.25 237 THR A O 1
ATOM 1769 N N . CYS A 1 238 ? -6.315 13.659 7.401 1.00 51.94 238 CYS A N 1
ATOM 1770 C CA . CYS A 1 238 ? -7.742 13.508 7.658 1.00 51.94 238 CYS A CA 1
ATOM 1771 C C . CYS A 1 238 ? -8.437 13.006 6.387 1.00 51.94 238 CYS A C 1
ATOM 1773 O O . CYS A 1 238 ? -8.507 13.717 5.386 1.00 51.94 238 CYS A O 1
ATOM 1775 N N . ALA A 1 239 ? -8.922 11.768 6.421 1.00 49.38 239 ALA A N 1
ATOM 1776 C CA . ALA A 1 239 ? -9.860 11.292 5.426 1.00 49.38 239 ALA A CA 1
ATOM 1777 C C . ALA A 1 239 ? -11.203 11.957 5.736 1.00 49.38 239 ALA A C 1
ATOM 1779 O O . ALA A 1 239 ? -11.733 11.802 6.840 1.00 49.38 239 ALA A O 1
ATOM 1780 N N . ASP A 1 240 ? -11.753 12.716 4.792 1.00 35.84 240 ASP A N 1
ATOM 1781 C CA . ASP A 1 240 ? -13.132 13.177 4.891 1.00 35.84 240 ASP A CA 1
ATOM 1782 C C . ASP A 1 240 ? -14.044 11.936 4.902 1.00 35.84 240 ASP A C 1
ATOM 1784 O O . ASP A 1 240 ? -14.367 11.385 3.852 1.00 35.84 240 ASP A O 1
ATOM 1788 N N . LYS A 1 241 ? -14.448 11.531 6.118 1.00 33.22 241 LYS A N 1
ATOM 1789 C CA . LYS A 1 241 ? -15.285 10.382 6.536 1.00 33.22 241 LYS A CA 1
ATOM 1790 C C . LYS A 1 241 ? -14.506 9.152 7.034 1.00 33.22 241 LYS A C 1
ATOM 1792 O O . LYS A 1 241 ? -13.724 8.529 6.324 1.00 33.22 241 LYS A O 1
ATOM 1797 N N . ALA A 1 242 ? -14.805 8.772 8.279 1.00 31.94 242 ALA A N 1
ATOM 1798 C CA . ALA A 1 242 ? -14.498 7.458 8.836 1.00 31.94 242 ALA A CA 1
ATOM 1799 C C . ALA A 1 242 ? -15.311 6.363 8.118 1.00 31.94 242 ALA A C 1
ATOM 1801 O O . ALA A 1 242 ? -16.411 6.635 7.626 1.00 31.94 242 ALA A O 1
ATOM 1802 N N . MET A 1 243 ? -14.787 5.131 8.090 1.00 34.28 243 MET A N 1
ATOM 1803 C CA . MET A 1 243 ? -15.529 3.970 7.591 1.00 34.28 243 MET A CA 1
ATOM 1804 C C . MET A 1 243 ? -16.880 3.838 8.320 1.00 34.28 243 MET A C 1
ATOM 1806 O O . MET A 1 243 ? -16.920 3.964 9.547 1.00 34.28 243 MET A O 1
ATOM 1810 N N . PRO A 1 244 ? -17.991 3.570 7.610 1.00 30.16 244 PRO A N 1
ATOM 1811 C CA . PRO A 1 244 ? -19.241 3.231 8.271 1.00 30.16 244 PRO A CA 1
ATOM 1812 C C . PRO A 1 244 ? -19.077 1.914 9.040 1.00 30.16 244 PRO A C 1
ATOM 1814 O O . PRO A 1 244 ? -18.642 0.904 8.489 1.00 30.16 244 PRO A O 1
ATOM 1817 N N . THR A 1 245 ? -19.433 1.924 10.324 1.00 27.69 245 THR A N 1
ATOM 1818 C CA . THR A 1 245 ? -19.504 0.721 11.155 1.00 27.69 245 THR A CA 1
ATOM 1819 C C . THR A 1 245 ? -20.639 -0.187 10.671 1.00 27.69 245 THR A C 1
ATOM 1821 O O . THR A 1 245 ? -21.775 0.245 10.472 1.00 27.69 245 THR A O 1
ATOM 1824 N N . LEU A 1 246 ? -20.319 -1.466 10.458 1.00 28.59 246 LEU A N 1
ATOM 1825 C CA . LEU A 1 246 ? -21.244 -2.491 9.975 1.00 28.59 246 LEU A CA 1
ATOM 1826 C C . LEU A 1 246 ? -22.170 -2.966 11.098 1.00 28.59 246 LEU A C 1
ATOM 1828 O O . LEU A 1 246 ? -21.723 -3.648 12.017 1.00 28.59 246 LEU A O 1
ATOM 1832 N N . ASN A 1 247 ? -23.470 -2.693 10.968 1.00 24.23 247 ASN A N 1
ATOM 1833 C CA . ASN A 1 247 ? -24.497 -3.532 11.581 1.00 24.23 247 ASN A CA 1
ATOM 1834 C C . ASN A 1 247 ? -24.974 -4.573 10.557 1.00 24.23 247 ASN A C 1
ATOM 1836 O O . ASN A 1 247 ? -25.215 -4.265 9.394 1.00 24.23 247 ASN A O 1
ATOM 1840 N N . GLN A 1 248 ? -25.021 -5.810 11.045 1.00 28.58 248 GLN A N 1
ATOM 1841 C CA . GLN A 1 248 ? -25.213 -7.111 10.401 1.00 28.58 248 GLN A CA 1
ATOM 1842 C C . GLN A 1 248 ? -26.085 -7.187 9.128 1.00 28.58 248 GLN A C 1
ATOM 1844 O O . GLN A 1 248 ? -27.101 -6.513 8.975 1.00 28.58 248 GLN A O 1
ATOM 1849 N N . THR A 1 249 ? -25.728 -8.176 8.291 1.00 25.22 249 THR A N 1
ATOM 1850 C CA . THR A 1 249 ? -26.435 -8.725 7.108 1.00 25.22 249 THR A CA 1
ATOM 1851 C C . THR A 1 249 ? -26.364 -7.944 5.786 1.00 25.22 249 THR A C 1
ATOM 1853 O O . THR A 1 249 ? -27.381 -7.581 5.215 1.00 25.22 249 THR A O 1
ATOM 1856 N N . ALA A 1 250 ? -25.155 -7.786 5.235 1.00 23.39 250 ALA A N 1
ATOM 1857 C CA . ALA A 1 250 ? -24.864 -7.859 3.791 1.00 23.39 250 ALA A CA 1
ATOM 1858 C C . ALA A 1 250 ? -23.340 -7.769 3.587 1.00 23.39 250 ALA A C 1
ATOM 1860 O O . ALA A 1 250 ? -22.686 -6.952 4.226 1.00 23.39 250 ALA A O 1
ATOM 1861 N N . TYR A 1 251 ? -22.760 -8.616 2.733 1.00 24.89 251 TYR A N 1
ATOM 1862 C CA . TYR A 1 251 ? -21.321 -8.622 2.436 1.00 24.89 251 TYR A CA 1
ATOM 1863 C C . TYR A 1 251 ? -20.849 -7.252 1.897 1.00 24.89 251 TYR A C 1
ATOM 1865 O O . TYR A 1 251 ? -21.322 -6.844 0.834 1.00 24.89 251 TYR A O 1
ATOM 1873 N N . PRO A 1 252 ? -19.920 -6.548 2.571 1.00 29.27 252 PRO A N 1
ATOM 1874 C CA . PRO A 1 252 ? -19.526 -5.199 2.183 1.00 29.27 252 PRO A CA 1
ATOM 1875 C C . PRO A 1 252 ? -18.355 -5.223 1.191 1.00 29.27 252 PRO A C 1
ATOM 1877 O O . PRO A 1 252 ? -17.275 -5.748 1.459 1.00 29.27 252 PRO A O 1
ATOM 1880 N N . GLN A 1 253 ? -18.570 -4.634 0.016 1.00 28.83 253 GLN A N 1
ATOM 1881 C CA . GLN A 1 253 ? -17.484 -4.140 -0.829 1.00 28.83 253 GLN A CA 1
ATOM 1882 C C . GLN A 1 253 ? -16.975 -2.862 -0.165 1.00 28.83 253 GLN A C 1
ATOM 1884 O O . GLN A 1 253 ? -17.720 -1.895 -0.019 1.00 28.83 253 GLN A O 1
ATOM 1889 N N . CYS A 1 254 ? -15.740 -2.896 0.318 1.00 31.86 254 CYS A N 1
ATOM 1890 C CA . CYS A 1 254 ? -15.146 -1.789 1.042 1.00 31.86 254 CYS A CA 1
ATOM 1891 C C . CYS A 1 254 ? -15.098 -0.489 0.242 1.00 31.86 254 CYS A C 1
ATOM 1893 O O . CYS A 1 254 ? -14.503 -0.430 -0.834 1.00 31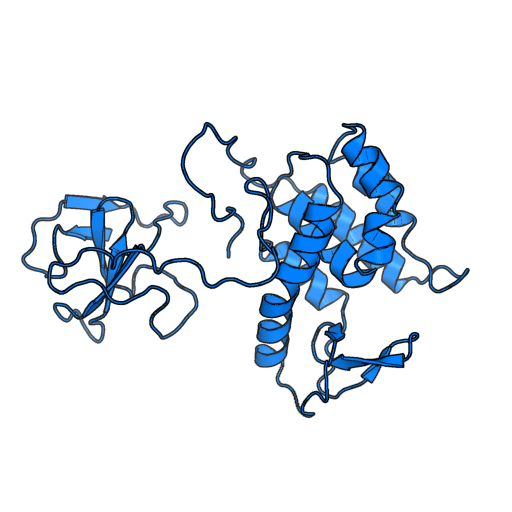.86 254 CYS A O 1
ATOM 1895 N N . GLY A 1 255 ? -15.669 0.555 0.837 1.00 32.41 255 GLY A N 1
ATOM 1896 C CA . GLY A 1 255 ? -15.614 1.926 0.357 1.00 32.41 255 GLY A CA 1
ATOM 1897 C C . GLY A 1 255 ? -14.240 2.538 0.582 1.00 32.41 255 GLY A C 1
ATOM 1898 O O . GLY A 1 255 ? -14.031 3.227 1.569 1.00 32.41 255 GLY A O 1
ATOM 1899 N N . CYS A 1 256 ? -13.335 2.297 -0.359 1.00 30.84 256 CYS A N 1
ATOM 1900 C CA . CYS A 1 256 ? -12.339 3.271 -0.787 1.00 30.84 256 CYS A CA 1
ATOM 1901 C C . CYS A 1 256 ? -12.254 3.116 -2.311 1.00 30.84 256 CYS A C 1
ATOM 1903 O O . CYS A 1 256 ? -11.729 2.115 -2.795 1.00 30.84 256 CYS A O 1
ATOM 1905 N N . SER A 1 257 ? -12.832 4.026 -3.094 1.00 32.56 257 SER A N 1
ATOM 1906 C CA . SER A 1 257 ? -12.643 4.035 -4.551 1.00 32.56 257 SER A CA 1
ATOM 1907 C C . SER A 1 257 ? -12.714 5.455 -5.112 1.00 32.56 257 SER A C 1
ATOM 1909 O O . SER A 1 257 ? -13.679 6.160 -4.833 1.00 32.56 257 SER A O 1
ATOM 1911 N N . LEU A 1 258 ? -11.635 5.805 -5.830 1.00 30.81 258 LEU A N 1
ATOM 1912 C CA . LEU A 1 258 ? -11.513 6.565 -7.090 1.00 30.81 258 LEU A CA 1
ATOM 1913 C C . LEU A 1 258 ? -12.553 7.660 -7.387 1.00 30.81 258 LEU A C 1
ATOM 1915 O O . LEU A 1 258 ? -13.690 7.307 -7.773 1.00 30.81 258 LEU A O 1
#

Mean predicted aligned error: 15.32 Å

Organism: NCBI:txid1672016

Secondary structure (DSSP, 8-state):
-EEESSSSTTS-EEEE--S-TT----EEEEEEEEEETTEEEEEEETTS-EEETTSS--SSSS--SPBPPTTSPPPPPPPPP--------TT--S---HHHHHHHHHHS--EEEEEE-TTS-EEEETTEEPSS-PPSS--HHHHHHHHHHHHHHHHHHHHHHSSS----HHHHHHHHHHHHHH-HHHHHT-HHHHHHHTT--TTHHHHHHGGG--EETTEE-HHHHHHHHHHHHHHHS--SSPPPP--SSS----S---

Radius of gyration: 21.3 Å; Cα contacts (8 Å, |Δi|>4): 400; chains: 1; bounding box: 64×42×50 Å

pLDDT: mean 72.37, std 22.63, range [23.39, 98.5]

InterPro domains:
  IPR002196 Glycoside hydrolase, family 24 [PF00959] (109-231)
  IPR023346 Lysozyme-like domain superfamily [SSF53955] (94-234)
  IPR023347 Lysozyme domain superfamily [G3DSA:1.10.530.40] (96-242)
  IPR033907 Endolysin/autolysin [cd00737] (100-234)
  IPR051018 Bacteriophage Glycosyl Hydrolase 24 [PTHR38107] (96-236)

Foldseek 3Di:
DFWFLDLDPPGDRPDDDDPDPPDDWDFQAWDFHDDDPNFGIWGQTPVNTIDTVVSVPPVDPDTPHHHADPVRHHDDDDDDDDDDDPPQDLLFAQAAAPLLLVLLPVLQDAAQAWDADPVRFTAHQSGQTDPDHDDHRHDNVNSSVSVRVCLSVLRSLLRVLADRAFAFRLLSSLSSSLCSVPHRVCSNPFPLRVCVNVVPDSLVSLVPRLCVQQDDVPDGDVSSNVSSVSSNVSRPPDDPDGFDDDDDDDRDNDPHYD

Solvent-accessible surface area (backbone atoms only — not comparable to full-atom values): 15207 Å² total; per-residue (Å²): 82,76,24,14,79,39,59,40,91,83,36,62,75,73,46,76,46,75,97,55,102,80,76,87,77,53,65,59,13,31,45,80,43,54,72,59,89,94,45,36,50,24,29,30,30,73,87,70,34,26,40,56,45,90,76,52,89,75,92,61,99,63,87,89,42,56,63,34,41,97,87,67,44,62,62,79,82,76,80,83,76,93,69,82,89,80,71,70,58,73,92,50,44,54,65,47,28,58,70,29,54,51,52,40,55,70,70,28,68,75,30,43,43,70,42,68,48,98,86,67,50,44,22,30,22,51,65,48,72,44,91,82,74,66,73,61,78,46,48,71,71,58,21,50,50,49,44,66,65,47,42,36,56,30,25,45,43,57,47,74,54,4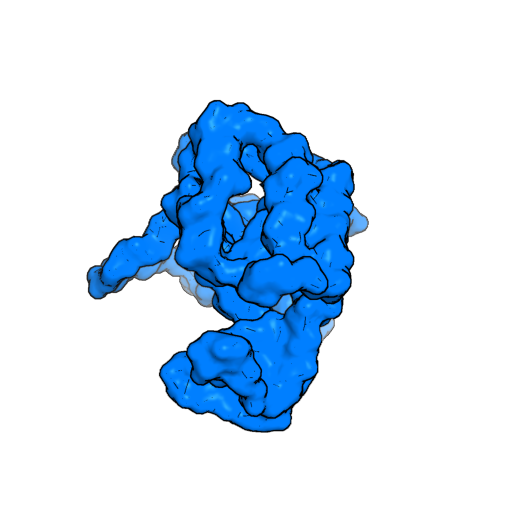5,69,79,73,81,59,36,50,32,34,47,11,23,53,33,42,48,28,61,70,65,30,59,70,56,45,60,74,26,69,56,39,55,41,42,51,70,68,46,54,72,68,59,47,47,63,68,41,38,61,73,69,17,53,64,83,93,42,78,35,71,71,38,41,51,46,28,53,50,29,35,51,41,32,68,42,83,54,95,60,70,64,82,82,85,77,86,91,72,91,57,81,55,90,37,74,122

Sequence (258 aa):
MSTGSGPSIKSGVMRQYHCNRTTEVTVLCQIKGDTIGSWRLWDRTSDGCFVLGRWVITGKTGFVAPLCNADGTPPAPAPPAPGHSHHMAPWCCKGINDAGIALIKEYAPFASNPVNDYAGRLKIGYGHVCHIRCKPSLAPEAAETLLLEDIPEHAACLCAALDHPTFNCNEWAALVSWTHDIGCGNTNDSVLVARLNAGESTSAVPQTELPKWNKGGSIEVPALSARRAAEVKLAMTCADKAMPTLNQTAYPQCGCSL

Nearest PDB structures (foldseek):
  8b2s-assembly2_B  TM=5.912E-01  e=1.186E-20  Trichophaea saccata
  6h9d-assembly3_C  TM=8.707E-01  e=1.875E-10  Asticcacaulis excentricus
  3hde-assembly2_C  TM=8.570E-01  e=7.367E-08  Enterobacteria phage P21
  1xjt-assembly1_A  TM=8.287E-01  e=2.075E-06  Punavirus P1
  3hde-assembly2_D  TM=7.942E-01  e=7.231E-07  Enterobacteria phage P21